Protein AF-S7RG23-F1 (afdb_monomer)

Nearest PDB structures (foldseek):
  8rdj-assembly1_F  TM=2.772E-01  e=6.974E+00  Sinapis alba
  8ras-assembly1_F  TM=2.717E-01  e=7.289E+00  Sinapis alba
  8r5o-assembly1_F  TM=2.624E-01  e=9.933E+00  Sinapis alba

Mean predicted aligned error: 8.62 Å

pLDDT: mean 88.24, std 16.44, range [33.5, 98.38]

Structure (mmCIF, N/CA/C/O backbone):
data_AF-S7RG23-F1
#
_entry.id   AF-S7RG23-F1
#
loop_
_atom_site.group_PDB
_atom_site.id
_atom_site.type_symbol
_atom_site.label_atom_id
_atom_site.label_alt_id
_atom_site.label_comp_id
_atom_site.label_asym_id
_atom_site.label_entity_id
_atom_site.label_seq_id
_atom_site.pdbx_PDB_ins_code
_atom_site.Cartn_x
_atom_site.Cartn_y
_atom_site.Cartn_z
_atom_site.occupancy
_atom_site.B_iso_or_equiv
_atom_site.auth_seq_id
_atom_site.auth_comp_id
_atom_site.auth_asym_id
_atom_site.auth_atom_id
_atom_site.pdbx_PDB_model_num
ATOM 1 N N . MET A 1 1 ? -29.593 -19.429 37.760 1.00 39.62 1 MET A N 1
ATOM 2 C CA . MET A 1 1 ? -28.561 -18.512 38.282 1.00 39.62 1 MET A CA 1
ATOM 3 C C . MET A 1 1 ? -27.213 -19.097 37.917 1.00 39.62 1 MET A C 1
ATOM 5 O O . MET A 1 1 ? -26.950 -20.225 38.308 1.00 39.62 1 MET A O 1
ATOM 9 N N . LEU A 1 2 ? -26.417 -18.396 37.113 1.00 39.25 2 LEU A N 1
ATOM 10 C CA . LEU A 1 2 ? -25.034 -18.783 36.835 1.00 39.25 2 LEU A CA 1
ATOM 11 C C . LEU A 1 2 ? -24.180 -18.264 37.998 1.00 39.25 2 LEU A C 1
ATOM 13 O O . LEU A 1 2 ? -24.091 -17.056 38.189 1.00 39.25 2 LEU A O 1
ATOM 17 N N . GLN A 1 3 ? -23.633 -19.165 38.814 1.00 50.56 3 GLN A N 1
ATOM 18 C CA . GLN A 1 3 ? -22.651 -18.824 39.845 1.00 50.56 3 GLN A CA 1
ATOM 19 C C . GLN A 1 3 ? -21.267 -19.217 39.341 1.00 50.56 3 GLN A C 1
ATOM 21 O O . GLN A 1 3 ? -21.028 -20.379 39.015 1.00 50.56 3 GLN A O 1
ATOM 26 N N . VAL A 1 4 ? -20.370 -18.237 39.268 1.00 53.50 4 VAL A N 1
ATOM 27 C CA . VAL A 1 4 ? -18.953 -18.463 38.973 1.00 53.50 4 VAL A CA 1
ATOM 28 C C . VAL A 1 4 ? -18.287 -18.989 40.256 1.00 53.50 4 VAL A C 1
ATOM 30 O O . VAL A 1 4 ? -18.512 -18.401 41.318 1.00 53.50 4 VAL A O 1
ATOM 33 N N . PRO A 1 5 ? -17.517 -20.093 40.215 1.00 55.50 5 PRO A N 1
ATOM 34 C CA . PRO A 1 5 ? -16.826 -20.613 41.392 1.00 55.50 5 PRO A CA 1
ATOM 35 C C . PRO A 1 5 ? -15.803 -19.597 41.913 1.00 55.50 5 PRO A C 1
ATOM 37 O O . PRO A 1 5 ? -14.966 -19.118 41.153 1.00 55.50 5 PRO A O 1
ATOM 40 N N . ILE A 1 6 ? -15.864 -19.284 43.208 1.00 62.31 6 ILE A N 1
ATOM 41 C CA . ILE A 1 6 ? -14.912 -18.391 43.879 1.00 62.31 6 ILE A CA 1
ATOM 42 C C . ILE A 1 6 ? -13.813 -19.274 44.496 1.00 62.31 6 ILE A C 1
ATOM 44 O O . ILE A 1 6 ? -14.146 -20.136 45.317 1.00 62.31 6 ILE A O 1
ATOM 48 N N . PRO A 1 7 ? -12.527 -19.108 44.134 1.00 54.12 7 PRO A N 1
ATOM 49 C CA . PRO A 1 7 ? -11.426 -19.737 44.858 1.00 54.12 7 PRO A CA 1
ATOM 50 C C . PRO A 1 7 ? -11.433 -19.215 46.300 1.00 54.12 7 PRO A C 1
ATOM 52 O O . PRO A 1 7 ? -11.549 -18.014 46.523 1.00 54.12 7 PRO A O 1
ATOM 55 N N . GLY A 1 8 ? -11.396 -20.119 47.277 1.00 54.06 8 GLY A N 1
ATOM 56 C CA . GLY A 1 8 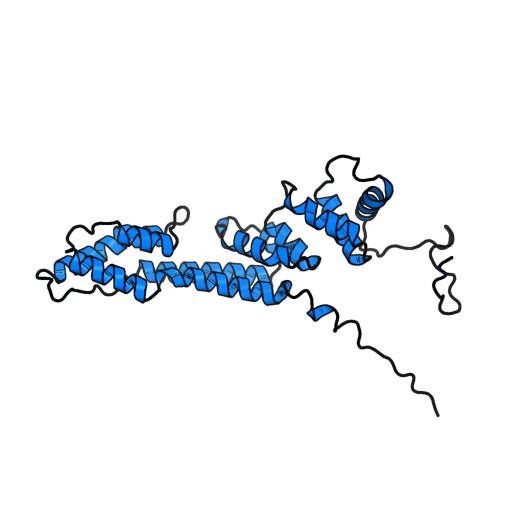? -11.722 -19.814 48.670 1.00 54.06 8 GLY A CA 1
ATOM 57 C C . GLY A 1 8 ? -10.977 -18.617 49.281 1.00 54.06 8 GLY A C 1
ATOM 58 O O . GLY A 1 8 ? -9.765 -18.513 49.143 1.00 54.06 8 GLY A O 1
ATOM 59 N N . SER A 1 9 ? -11.748 -17.826 50.042 1.00 55.00 9 SER A N 1
ATOM 60 C CA . SER A 1 9 ? -11.392 -16.782 51.027 1.00 55.00 9 SER A CA 1
ATOM 61 C C . SER A 1 9 ? -11.268 -15.311 50.606 1.00 55.00 9 SER A C 1
ATOM 63 O O . SER A 1 9 ? -11.173 -14.469 51.498 1.00 55.00 9 SER A O 1
ATOM 65 N N . THR A 1 10 ? -11.406 -14.946 49.332 1.00 62.16 10 THR A N 1
ATOM 66 C CA . THR A 1 10 ? -11.569 -13.536 48.925 1.00 62.16 10 THR A CA 1
ATOM 67 C C . THR A 1 10 ? -13.044 -13.193 48.715 1.00 62.16 10 THR A C 1
ATOM 69 O O . THR A 1 10 ? -13.776 -13.926 48.045 1.00 62.16 10 THR A O 1
ATOM 72 N N . GLU A 1 11 ? -13.512 -12.090 49.312 1.00 67.75 11 GLU A N 1
ATOM 73 C CA . GLU A 1 11 ? -14.813 -11.512 48.961 1.00 67.75 11 GLU A CA 1
ATOM 74 C C . GLU A 1 11 ? -14.864 -11.328 47.443 1.00 67.75 11 GLU A C 1
ATOM 76 O O . GLU A 1 11 ? -13.945 -10.778 46.838 1.00 67.75 11 GLU A O 1
ATOM 81 N N . ALA A 1 12 ? -15.899 -11.878 46.810 1.00 71.88 12 ALA A N 1
ATOM 82 C CA . ALA A 1 12 ? -16.016 -11.807 45.363 1.00 71.88 12 ALA A CA 1
ATOM 83 C C . ALA A 1 12 ? -16.249 -10.358 44.931 1.00 71.88 12 ALA A C 1
ATOM 85 O O . ALA A 1 12 ? -17.232 -9.741 45.340 1.00 71.88 12 ALA A O 1
ATOM 86 N N . GLU A 1 13 ? -15.347 -9.879 44.083 1.00 81.44 13 GLU A N 1
ATOM 87 C CA . GLU A 1 13 ? -15.388 -8.576 43.433 1.00 81.44 13 GLU A CA 1
ATOM 88 C C . GLU A 1 13 ? -16.732 -8.331 42.716 1.00 81.44 13 GLU A C 1
ATOM 90 O O . GLU A 1 13 ? -17.343 -9.253 42.165 1.00 81.44 13 GLU A O 1
ATOM 95 N N . GLY A 1 14 ? -17.200 -7.080 42.729 1.00 83.25 14 GLY A N 1
ATOM 96 C CA . GLY A 1 14 ? -18.399 -6.631 42.019 1.00 83.25 14 GLY A CA 1
ATOM 97 C C . GLY A 1 14 ? -19.726 -6.912 42.733 1.00 83.25 14 GLY A C 1
ATOM 98 O O . GLY A 1 14 ? -20.766 -6.951 42.074 1.00 83.25 14 GLY A O 1
ATOM 99 N N . LYS A 1 15 ? -19.719 -7.137 44.055 1.00 84.88 15 LYS A N 1
ATOM 100 C CA . LYS A 1 15 ? -20.932 -7.456 44.840 1.00 84.88 15 LYS A CA 1
ATOM 101 C C . LYS A 1 15 ? -21.531 -6.280 45.610 1.00 84.88 15 LYS A C 1
ATOM 103 O O . LYS A 1 15 ? -22.706 -6.351 45.973 1.00 84.88 15 LYS A O 1
ATOM 108 N N . SER A 1 16 ? -20.758 -5.231 45.870 1.00 86.25 16 SER A N 1
ATOM 109 C CA . SER A 1 16 ? -21.209 -4.005 46.537 1.00 86.25 16 SER A CA 1
ATOM 110 C C . SER A 1 16 ? -20.384 -2.802 46.080 1.00 86.25 16 SER A C 1
ATOM 112 O O . SER A 1 16 ? -19.337 -2.971 45.458 1.00 86.25 16 SER A O 1
ATOM 114 N N . ASP A 1 17 ? -20.821 -1.594 46.436 1.00 86.25 17 ASP A N 1
ATOM 115 C CA . ASP A 1 17 ? -20.054 -0.362 46.193 1.00 86.25 17 ASP A CA 1
ATOM 116 C C . ASP A 1 17 ? -18.734 -0.331 46.984 1.00 86.25 17 ASP A C 1
ATOM 118 O O . ASP A 1 17 ? -17.766 0.286 46.546 1.00 86.25 17 ASP A O 1
ATOM 122 N N . ASP A 1 18 ? -18.674 -1.042 48.116 1.00 90.25 18 ASP A N 1
ATOM 123 C CA . ASP A 1 18 ? -17.453 -1.219 48.914 1.00 90.25 18 ASP A CA 1
ATOM 124 C C . ASP A 1 18 ? -16.482 -2.239 48.285 1.00 90.25 18 ASP A C 1
ATOM 126 O O . ASP A 1 18 ? -15.297 -2.262 48.617 1.00 90.25 18 ASP A O 1
ATOM 130 N N . THR A 1 19 ? -16.976 -3.082 47.370 1.00 89.06 19 THR A N 1
ATOM 131 C CA . THR A 1 19 ? -16.205 -4.105 46.642 1.00 89.06 19 THR A CA 1
ATOM 132 C C . THR A 1 19 ? -16.496 -4.035 45.135 1.00 89.06 19 THR A C 1
ATOM 134 O O . THR A 1 19 ? -17.009 -4.999 44.554 1.00 89.06 19 THR A O 1
ATOM 137 N N . PRO A 1 20 ? -16.221 -2.893 44.473 1.00 89.50 20 PRO A N 1
ATOM 138 C CA . PRO A 1 20 ? -16.584 -2.698 43.076 1.00 89.50 20 PRO A CA 1
ATOM 139 C C . PRO A 1 20 ? -15.717 -3.561 42.157 1.00 89.50 20 PRO A C 1
ATOM 141 O O . PRO A 1 20 ? -14.630 -3.991 42.535 1.00 89.50 20 PRO A O 1
ATOM 144 N N . MET A 1 21 ? -16.181 -3.763 40.922 1.00 87.25 21 MET A N 1
ATOM 145 C CA . MET A 1 21 ? -15.341 -4.326 39.865 1.00 87.25 21 MET A CA 1
ATOM 146 C C . MET A 1 21 ? -14.416 -3.241 39.317 1.00 87.25 21 MET A C 1
ATOM 148 O O . MET A 1 21 ? -14.876 -2.296 38.672 1.00 87.25 21 MET A O 1
ATOM 152 N N . VAL A 1 22 ? -13.119 -3.356 39.592 1.00 89.81 22 VAL A N 1
ATOM 153 C CA . VAL A 1 22 ? -12.126 -2.356 39.198 1.00 89.81 22 VAL A CA 1
ATOM 154 C C . VAL A 1 22 ? -11.617 -2.689 37.799 1.00 89.81 22 VAL A C 1
ATOM 156 O O . VAL A 1 22 ? -10.950 -3.697 37.575 1.00 89.81 22 VAL A O 1
ATOM 159 N N . LEU A 1 23 ? -11.927 -1.825 36.830 1.00 90.19 23 LEU A N 1
ATOM 160 C CA . LEU A 1 23 ? -11.432 -1.985 35.464 1.00 90.19 23 LEU A CA 1
ATOM 161 C C . LEU A 1 23 ? -9.912 -1.786 35.401 1.00 90.19 23 LEU A C 1
ATOM 163 O O . LEU A 1 23 ? -9.330 -1.008 36.159 1.00 90.19 23 LEU A O 1
ATOM 167 N N . HIS A 1 24 ? -9.266 -2.478 34.460 1.00 91.44 24 HIS A N 1
ATOM 168 C CA . HIS A 1 24 ? -7.827 -2.354 34.250 1.00 91.44 24 HIS A CA 1
ATOM 169 C C . HIS A 1 24 ? -7.443 -0.889 33.940 1.00 91.44 24 HIS A C 1
ATOM 171 O O . HIS A 1 24 ? -8.131 -0.258 33.134 1.00 91.44 24 HIS A O 1
ATOM 177 N N . PRO A 1 25 ? -6.325 -0.350 34.475 1.00 92.12 25 PRO A N 1
ATOM 178 C CA . PRO A 1 25 ? -5.956 1.065 34.316 1.00 92.12 25 PRO A CA 1
ATOM 179 C C . PRO A 1 25 ? -5.783 1.557 32.871 1.00 92.12 25 PRO A C 1
ATOM 181 O O . PRO A 1 25 ? -5.730 2.757 32.629 1.00 92.12 25 PRO A O 1
ATOM 184 N N . SER A 1 26 ? -5.664 0.644 31.904 1.00 90.94 26 SER A N 1
ATOM 185 C CA . SER A 1 26 ? -5.568 0.963 30.473 1.00 90.94 26 SER A CA 1
ATOM 186 C C . SER A 1 26 ? -6.920 1.203 29.788 1.00 90.94 26 SER A C 1
ATOM 188 O O . SER A 1 26 ? -6.951 1.355 28.562 1.00 90.94 26 SER A O 1
ATOM 190 N N . ILE A 1 27 ? -8.025 1.092 30.526 1.00 94.69 27 ILE A N 1
ATOM 191 C CA . ILE A 1 27 ? -9.383 1.319 30.032 1.00 94.69 27 ILE A CA 1
ATOM 192 C C . ILE A 1 27 ? -9.826 2.682 30.537 1.00 94.69 27 ILE A C 1
ATOM 194 O O . ILE A 1 27 ? -9.959 2.899 31.741 1.00 94.69 27 ILE A O 1
ATOM 198 N N . GLU A 1 28 ? -10.053 3.606 29.613 1.00 95.38 28 GLU A N 1
ATOM 199 C CA . GLU A 1 28 ? -10.528 4.937 29.968 1.00 95.38 28 GLU A CA 1
ATOM 200 C C . GLU A 1 28 ? -12.047 4.933 30.173 1.00 95.38 28 GLU A C 1
ATOM 202 O O . GLU A 1 28 ? -12.779 4.208 29.496 1.00 95.38 28 GLU A O 1
ATOM 207 N N . ALA A 1 29 ? -12.542 5.799 31.065 1.00 94.88 29 ALA A N 1
ATOM 208 C CA . ALA A 1 29 ? -13.977 5.922 31.337 1.00 94.88 29 ALA A CA 1
ATOM 209 C C . ALA A 1 29 ? -14.789 6.163 30.053 1.00 94.88 29 ALA A C 1
ATOM 211 O O . ALA A 1 29 ? -15.803 5.512 29.829 1.00 94.88 29 ALA A O 1
ATOM 212 N N . ARG A 1 30 ? -14.279 7.013 29.151 1.00 95.38 30 ARG A N 1
ATOM 213 C CA . ARG A 1 30 ? -14.917 7.297 27.861 1.00 95.38 30 ARG A CA 1
ATOM 214 C C . ARG A 1 30 ? -15.013 6.067 26.953 1.00 95.38 30 ARG A C 1
ATOM 216 O O . ARG A 1 30 ? -16.004 5.912 26.246 1.00 95.38 30 ARG A O 1
ATOM 223 N N . GLU A 1 31 ? -13.992 5.209 26.941 1.00 96.00 31 GLU A N 1
ATOM 224 C CA . GLU A 1 31 ? -14.023 3.978 26.142 1.00 96.00 31 GLU A CA 1
ATOM 225 C C . GLU A 1 31 ? -15.096 3.023 26.668 1.00 96.00 31 GLU A C 1
ATOM 227 O O . GLU A 1 31 ? -15.839 2.422 25.889 1.00 96.00 31 GLU A O 1
ATOM 232 N N . PHE A 1 32 ? -15.188 2.913 27.996 1.00 95.75 32 PHE A N 1
ATOM 233 C CA . PHE A 1 32 ? -16.212 2.114 28.652 1.00 95.75 32 PHE A CA 1
ATOM 234 C C . PHE A 1 32 ? -17.614 2.654 28.370 1.00 95.75 32 PHE A C 1
ATOM 236 O O . PHE A 1 32 ? -18.486 1.883 27.970 1.00 95.75 32 PHE A O 1
ATOM 243 N N . ASP A 1 33 ? -17.812 3.969 28.490 1.00 94.75 33 ASP A N 1
ATOM 244 C CA . ASP A 1 33 ? -19.077 4.631 28.174 1.00 94.75 33 ASP A CA 1
ATOM 245 C C . ASP A 1 33 ? -19.503 4.339 26.730 1.00 94.75 33 ASP A C 1
ATOM 247 O O . ASP A 1 33 ? -20.631 3.904 26.513 1.00 94.75 33 ASP A O 1
ATOM 251 N N . ALA A 1 34 ? -18.600 4.461 25.749 1.00 94.75 34 ALA A N 1
ATOM 252 C CA . ALA A 1 34 ? -18.895 4.150 24.346 1.00 94.75 34 ALA A CA 1
ATOM 253 C C . ALA A 1 34 ? -19.389 2.703 24.147 1.00 94.75 34 ALA A C 1
ATOM 255 O O . ALA A 1 34 ? -20.345 2.458 23.404 1.00 94.75 34 ALA A O 1
ATOM 256 N N . LEU A 1 35 ? -18.779 1.736 24.840 1.00 95.38 35 LEU A N 1
ATOM 257 C CA . LEU A 1 35 ? -19.240 0.348 24.809 1.00 95.38 35 LEU A CA 1
ATOM 258 C C . LEU A 1 35 ? -20.594 0.173 25.518 1.00 95.38 35 LEU A C 1
ATOM 260 O O . LEU A 1 35 ? -21.453 -0.553 25.017 1.00 95.38 35 LEU A O 1
ATOM 264 N N . MET A 1 36 ? -20.817 0.825 26.662 1.00 94.69 36 MET A N 1
ATOM 265 C CA . MET A 1 36 ? -22.098 0.754 27.378 1.00 94.69 36 MET A CA 1
ATOM 266 C C . MET A 1 36 ? -23.234 1.371 26.561 1.00 94.69 36 MET A C 1
ATOM 268 O O . MET A 1 36 ? -24.332 0.816 26.503 1.00 94.69 36 MET A O 1
ATOM 272 N N . GLU A 1 37 ? -22.978 2.487 25.882 1.00 93.25 37 GLU A N 1
ATOM 273 C CA . GLU A 1 37 ? -23.940 3.092 24.968 1.00 93.25 37 GLU A CA 1
ATOM 274 C C . GLU A 1 37 ? -24.298 2.138 23.829 1.00 93.25 37 GLU A C 1
ATOM 276 O O . GLU A 1 37 ? -25.484 1.943 23.558 1.00 93.25 37 GLU A O 1
ATOM 281 N N . TYR A 1 38 ? -23.304 1.473 23.235 1.00 93.00 38 TYR A N 1
ATOM 282 C CA . TYR A 1 38 ? -23.538 0.442 22.226 1.00 93.00 38 TYR A CA 1
ATOM 283 C C . TYR A 1 38 ? -24.428 -0.702 22.746 1.00 93.00 38 TYR A C 1
ATOM 285 O O . TYR A 1 38 ? -25.408 -1.065 22.093 1.00 93.00 38 TYR A O 1
ATOM 293 N N . LEU A 1 39 ? -24.116 -1.248 23.927 1.00 92.94 39 LEU A N 1
ATOM 294 C CA . LEU A 1 39 ? -24.817 -2.408 24.487 1.00 92.94 39 LEU A CA 1
ATOM 295 C C . LEU A 1 39 ? -26.253 -2.094 24.926 1.00 92.94 39 LEU A C 1
ATOM 297 O O . LEU A 1 39 ? -27.144 -2.923 24.739 1.00 92.94 39 LEU A O 1
ATOM 301 N N . PHE A 1 40 ? -26.488 -0.922 25.522 1.00 90.81 40 PHE A N 1
ATOM 302 C CA . PHE A 1 40 ? -27.746 -0.636 26.219 1.00 90.81 40 PHE A CA 1
ATOM 303 C C . PHE A 1 40 ? -28.655 0.372 25.520 1.00 90.81 40 PHE A C 1
ATOM 305 O O . PHE A 1 40 ? -29.868 0.320 25.721 1.00 90.81 40 PHE A O 1
ATOM 312 N N . LYS A 1 41 ? -28.123 1.288 24.701 1.00 81.81 41 LYS A N 1
ATOM 313 C CA . LYS A 1 41 ? -28.940 2.351 24.085 1.00 81.81 41 LYS A CA 1
ATOM 314 C C . LYS A 1 41 ? -29.464 2.003 22.691 1.00 81.81 41 LYS A C 1
ATOM 316 O O . LYS A 1 41 ? -30.108 2.853 22.080 1.00 81.81 41 LYS A O 1
ATOM 321 N N . ALA A 1 42 ? -29.249 0.766 22.226 1.00 63.22 42 ALA A N 1
ATOM 322 C CA . ALA A 1 42 ? -29.509 0.311 20.857 1.00 63.22 42 ALA A CA 1
ATOM 323 C C . ALA A 1 42 ? -28.813 1.200 19.797 1.00 63.22 42 ALA A C 1
ATOM 325 O O . ALA A 1 42 ? -28.327 2.292 20.077 1.00 63.22 42 ALA A O 1
ATOM 326 N N . ARG A 1 43 ? -28.752 0.758 18.533 1.00 67.50 43 ARG A N 1
ATOM 327 C CA . ARG A 1 43 ? -28.074 1.479 17.424 1.00 67.50 43 ARG A CA 1
ATOM 328 C C . ARG A 1 43 ? -28.781 2.788 16.998 1.00 67.50 43 ARG A C 1
ATOM 330 O O . ARG A 1 43 ? -28.721 3.181 15.839 1.00 67.50 43 ARG A O 1
ATOM 337 N N . THR A 1 44 ? -29.525 3.424 17.900 1.00 58.44 44 THR A N 1
ATOM 338 C CA . THR A 1 44 ? -30.490 4.496 17.621 1.00 58.44 44 THR A CA 1
ATOM 339 C C . THR A 1 44 ? -29.953 5.912 17.841 1.00 58.44 44 THR A C 1
ATOM 341 O O . THR A 1 44 ? -30.656 6.866 17.517 1.00 58.44 44 THR A O 1
ATOM 344 N N . MET A 1 45 ? -28.728 6.085 18.351 1.00 64.00 45 MET A N 1
ATOM 345 C CA . MET A 1 45 ? -28.126 7.408 18.567 1.00 64.00 45 MET A CA 1
ATOM 346 C C . MET A 1 45 ? -26.996 7.692 17.576 1.00 64.00 45 MET A C 1
ATOM 348 O O . MET A 1 45 ? -25.857 7.315 17.815 1.00 64.00 45 MET A O 1
ATOM 352 N N . GLY A 1 46 ? -27.317 8.405 16.492 1.00 76.00 46 GLY A N 1
ATOM 353 C CA . GLY A 1 46 ? -26.328 9.009 15.590 1.00 76.00 46 GLY A CA 1
ATOM 354 C C . GLY A 1 46 ? -25.318 8.039 14.961 1.00 76.00 46 GLY A C 1
ATOM 355 O O . GLY A 1 46 ? -25.402 6.822 15.099 1.00 76.00 46 GLY A O 1
ATOM 356 N N . MET A 1 47 ? -24.364 8.591 14.212 1.00 82.00 47 MET A N 1
ATOM 357 C CA . MET A 1 47 ? -23.188 7.840 13.771 1.00 82.00 47 MET A CA 1
ATOM 358 C C . MET A 1 47 ? -22.130 7.945 14.879 1.00 82.00 47 MET A C 1
ATOM 360 O O . MET A 1 47 ? -21.778 9.075 15.227 1.00 82.00 47 MET A O 1
ATOM 364 N N . PRO A 1 48 ? -21.633 6.826 15.439 1.00 90.50 48 PRO A N 1
ATOM 365 C CA . PRO A 1 48 ? -20.576 6.876 16.443 1.00 90.50 48 PRO A CA 1
ATOM 366 C C . PRO A 1 48 ? -19.310 7.512 15.874 1.00 90.50 48 PRO A C 1
ATOM 368 O O . PRO A 1 48 ? -19.022 7.380 14.680 1.00 90.50 48 PRO A O 1
ATOM 371 N N . THR A 1 49 ? -18.537 8.182 16.726 1.00 94.56 49 THR A N 1
ATOM 372 C CA . THR A 1 49 ? -17.267 8.764 16.290 1.00 94.56 49 THR A CA 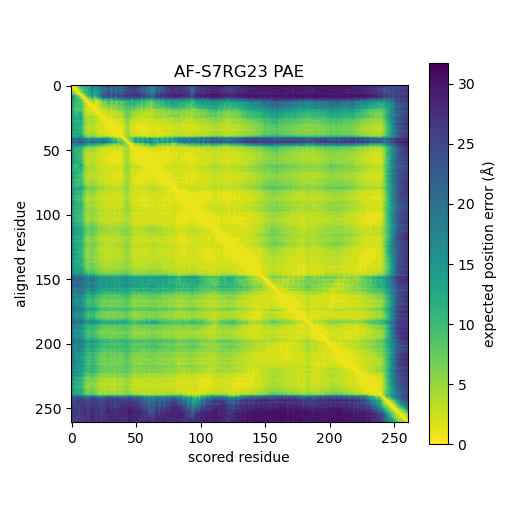1
ATOM 373 C C . THR A 1 49 ? -16.229 7.670 16.031 1.00 94.56 49 THR A C 1
ATOM 375 O O . THR A 1 49 ? -16.337 6.545 16.523 1.00 94.56 49 THR A O 1
ATOM 378 N N . MET A 1 50 ? -15.163 8.010 15.303 1.00 95.38 50 MET A N 1
ATOM 379 C CA . MET A 1 50 ? -14.017 7.116 15.097 1.00 95.38 50 MET A CA 1
ATOM 380 C C . MET A 1 50 ? -13.433 6.584 16.421 1.00 95.38 50 MET A C 1
ATOM 382 O O . MET A 1 50 ? -13.028 5.423 16.508 1.00 95.38 50 MET A O 1
ATOM 386 N N . GLN A 1 51 ? -13.405 7.425 17.459 1.00 95.88 51 GLN A N 1
ATOM 387 C CA . GLN A 1 51 ? -12.909 7.068 18.790 1.00 95.88 51 GLN A CA 1
ATOM 388 C C . GLN A 1 51 ? -13.840 6.064 19.475 1.00 95.88 51 GLN A C 1
ATOM 390 O O . GLN A 1 51 ? -13.359 5.071 20.014 1.00 95.88 51 GLN A O 1
ATOM 395 N N . ASP A 1 52 ? -15.156 6.260 19.369 1.00 95.44 52 ASP A N 1
ATOM 396 C CA . ASP A 1 52 ? -16.143 5.349 19.957 1.00 95.44 52 ASP A CA 1
ATOM 397 C C . ASP A 1 52 ? -16.093 3.979 19.270 1.00 95.44 52 ASP A C 1
ATOM 399 O O . ASP A 1 52 ? -16.048 2.950 19.935 1.00 95.44 52 ASP A O 1
ATOM 403 N N . LEU A 1 53 ? -16.006 3.943 17.935 1.00 96.75 53 LEU A N 1
ATOM 404 C CA . LEU A 1 53 ? -15.861 2.690 17.186 1.00 96.75 53 LEU A CA 1
ATOM 405 C C . LEU A 1 53 ? -14.556 1.957 17.523 1.00 96.75 53 LEU A C 1
ATOM 407 O O . LEU A 1 53 ? -14.545 0.730 17.624 1.00 96.75 53 LEU A O 1
ATOM 411 N N . THR A 1 54 ? -13.463 2.698 17.724 1.00 97.50 54 THR A N 1
ATOM 412 C CA . THR A 1 54 ? -12.175 2.125 18.144 1.00 97.50 54 THR A CA 1
ATOM 413 C C . THR A 1 54 ? -12.260 1.553 19.557 1.00 97.50 54 THR A C 1
ATOM 415 O O . THR A 1 54 ? -11.776 0.446 19.791 1.00 97.50 54 THR A O 1
ATOM 418 N N . ALA A 1 55 ? -12.916 2.259 20.482 1.00 97.38 55 ALA A N 1
ATOM 419 C CA . ALA A 1 55 ? -13.163 1.789 21.841 1.00 97.38 55 ALA A CA 1
ATOM 420 C C . ALA A 1 55 ? -14.036 0.525 21.857 1.00 97.38 55 ALA A C 1
ATOM 422 O O . ALA A 1 55 ? -13.696 -0.453 22.525 1.00 97.38 55 ALA A O 1
ATOM 423 N N . ILE A 1 56 ? -15.110 0.505 21.059 1.00 97.19 56 ILE A N 1
ATOM 424 C CA . ILE A 1 56 ?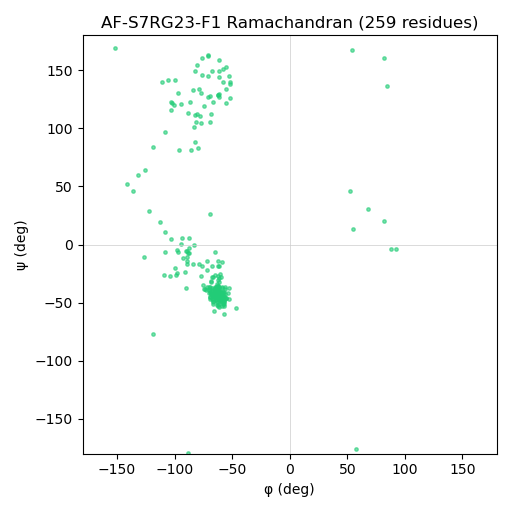 -15.973 -0.668 20.899 1.00 97.19 56 ILE A CA 1
ATOM 425 C C . ILE A 1 56 ? -15.158 -1.844 20.358 1.00 97.19 56 ILE A C 1
ATOM 427 O O . ILE A 1 56 ? -15.232 -2.925 20.936 1.00 97.19 56 ILE A O 1
ATOM 431 N N . LEU A 1 57 ? -14.336 -1.654 19.317 1.00 98.19 57 LEU A N 1
ATOM 432 C CA . LEU A 1 57 ? -13.466 -2.713 18.795 1.00 98.19 57 LEU A CA 1
ATOM 433 C C . LEU A 1 57 ? -12.492 -3.221 19.868 1.00 98.19 57 LEU A C 1
ATOM 435 O O . LEU A 1 57 ? -12.394 -4.432 20.073 1.00 98.19 57 LEU A O 1
ATOM 439 N N . LYS A 1 58 ? -11.810 -2.313 20.577 1.00 97.69 58 LYS A N 1
ATOM 440 C CA . LYS A 1 58 ? -10.839 -2.623 21.637 1.00 97.69 58 LYS A CA 1
ATOM 441 C C . LYS A 1 58 ? -11.459 -3.468 22.743 1.00 97.69 58 LYS A C 1
ATOM 443 O O . LYS A 1 58 ? -11.003 -4.582 22.999 1.00 97.69 58 LYS A O 1
ATOM 448 N N . LEU A 1 59 ? -12.503 -2.948 23.385 1.00 97.81 59 LEU A N 1
ATOM 449 C CA . LEU A 1 59 ? -13.112 -3.579 24.553 1.00 97.81 59 LEU A CA 1
ATOM 450 C C . LEU A 1 59 ? -13.897 -4.836 24.174 1.00 97.81 59 LEU A C 1
ATOM 452 O O . LEU A 1 59 ? -13.819 -5.834 24.884 1.00 97.81 59 LEU A O 1
ATOM 456 N N . SER A 1 60 ? -14.569 -4.848 23.019 1.00 97.62 60 SER A N 1
ATOM 457 C CA . SER A 1 60 ? -15.265 -6.050 22.545 1.00 97.62 60 SER A CA 1
ATOM 458 C C . SER A 1 60 ? -14.298 -7.191 22.242 1.00 97.62 60 SER A C 1
ATOM 460 O O . SER A 1 60 ? -14.591 -8.342 22.550 1.00 97.62 60 SER A O 1
ATOM 462 N N . THR A 1 61 ? -13.121 -6.880 21.690 1.00 96.62 61 THR A N 1
ATOM 463 C CA . THR A 1 61 ? -12.058 -7.874 21.473 1.00 96.62 61 THR A CA 1
ATOM 464 C C . THR A 1 61 ? -11.492 -8.373 22.800 1.00 96.62 61 THR A C 1
ATOM 466 O O . THR A 1 61 ? -11.323 -9.575 22.975 1.00 96.62 61 THR A O 1
ATOM 469 N N . MET A 1 62 ? -11.242 -7.462 23.745 1.00 95.75 62 MET A N 1
ATOM 470 C CA . MET A 1 62 ? -10.703 -7.788 25.067 1.00 95.75 62 MET A CA 1
ATOM 471 C C . MET A 1 62 ? -11.648 -8.672 25.892 1.00 95.75 62 MET A C 1
ATOM 473 O O . MET A 1 62 ? -11.189 -9.580 26.580 1.00 95.75 62 MET A O 1
ATOM 477 N N . TRP A 1 63 ? -12.957 -8.421 25.830 1.00 95.62 63 TRP A N 1
ATOM 478 C CA . TRP A 1 63 ? -13.964 -9.097 26.659 1.00 95.62 63 TRP A CA 1
ATOM 479 C C . TRP A 1 63 ? -14.769 -10.175 25.926 1.00 95.62 63 TRP A C 1
ATOM 481 O O . TRP A 1 63 ? -15.693 -10.744 26.501 1.00 95.62 63 TRP A O 1
ATOM 491 N N . GLY A 1 64 ? -14.436 -10.477 24.668 1.00 95.69 64 GLY A N 1
ATOM 492 C CA . GLY A 1 64 ? -15.114 -11.519 23.889 1.00 95.69 64 GLY A CA 1
ATOM 493 C C . GLY A 1 64 ? -16.564 -11.182 23.521 1.00 95.69 64 GLY A C 1
ATOM 494 O O . GLY A 1 64 ? -17.399 -12.079 23.406 1.00 95.69 64 GLY A O 1
ATOM 495 N N . ILE A 1 65 ? -16.881 -9.898 23.342 1.00 96.56 65 ILE A N 1
ATOM 496 C CA . ILE A 1 65 ? -18.210 -9.426 22.933 1.00 96.56 65 ILE A CA 1
ATOM 497 C C . ILE A 1 65 ? -18.284 -9.464 21.403 1.00 96.56 65 ILE A C 1
ATOM 499 O O . ILE A 1 65 ? -18.082 -8.458 20.725 1.00 96.56 65 ILE A O 1
ATOM 503 N N . GLU A 1 66 ? -18.553 -10.645 20.850 1.00 96.31 66 GLU A N 1
ATOM 504 C CA . GLU A 1 66 ? -18.454 -10.884 19.402 1.00 96.31 66 GLU A CA 1
ATOM 505 C C . GLU A 1 66 ? -19.323 -9.926 18.573 1.00 96.31 66 GLU A C 1
ATOM 507 O O . GLU A 1 66 ? -18.864 -9.368 17.581 1.00 96.31 66 GLU A O 1
ATOM 512 N N . ASP A 1 67 ? -20.556 -9.664 19.013 1.00 96.38 67 ASP A N 1
ATOM 513 C CA . ASP A 1 67 ? -21.470 -8.750 18.318 1.00 96.38 67 ASP A CA 1
ATOM 514 C C . ASP A 1 67 ? -20.903 -7.321 18.217 1.00 96.38 67 ASP A C 1
ATOM 516 O O . ASP A 1 67 ? -20.924 -6.721 17.142 1.00 96.38 67 ASP A O 1
ATOM 520 N N . GLY A 1 68 ? -20.312 -6.801 19.300 1.00 96.00 68 GLY A N 1
ATOM 521 C CA . GLY A 1 68 ? -19.678 -5.479 19.311 1.00 96.00 68 GLY A CA 1
ATOM 522 C C . GLY A 1 68 ? -18.429 -5.418 18.436 1.00 96.00 68 GLY A C 1
ATOM 523 O O . GLY A 1 68 ? -18.209 -4.439 17.719 1.00 96.00 68 GLY A O 1
ATOM 524 N N . ARG A 1 69 ? -17.643 -6.500 18.421 1.00 97.62 69 ARG A N 1
ATOM 525 C CA . ARG A 1 69 ? -16.475 -6.630 17.545 1.00 97.62 69 ARG A CA 1
ATOM 526 C C . ARG A 1 69 ? -16.886 -6.605 16.071 1.00 97.62 69 ARG A C 1
ATOM 528 O O . ARG A 1 69 ? -16.352 -5.798 15.312 1.00 97.62 69 ARG A O 1
ATOM 535 N N . LEU A 1 70 ? -17.842 -7.445 15.674 1.00 96.94 70 LEU A N 1
ATOM 536 C CA . LEU A 1 70 ? -18.339 -7.511 14.296 1.00 96.94 70 LEU A CA 1
ATOM 537 C C . LEU A 1 70 ? -18.985 -6.195 13.861 1.00 96.94 70 LEU A C 1
ATOM 539 O O . LEU A 1 70 ? -18.769 -5.745 12.736 1.00 96.94 70 LEU A O 1
ATOM 543 N N . TYR A 1 71 ? -19.726 -5.545 14.760 1.00 95.81 71 TYR A N 1
ATOM 544 C CA . TYR A 1 71 ? -20.282 -4.220 14.517 1.00 95.81 71 TYR A CA 1
ATOM 545 C C . TYR A 1 71 ? -19.192 -3.194 14.192 1.00 95.81 71 TYR A C 1
ATOM 547 O O . TYR A 1 71 ? -19.274 -2.516 13.168 1.00 95.81 71 TYR A O 1
ATOM 555 N N . ALA A 1 72 ? -18.147 -3.097 15.018 1.00 96.62 72 ALA A N 1
ATOM 556 C CA . ALA A 1 72 ? -17.063 -2.157 14.761 1.00 96.62 72 ALA A CA 1
ATOM 557 C C . ALA A 1 72 ? -16.333 -2.475 13.444 1.00 96.62 72 ALA A C 1
ATOM 559 O O . ALA A 1 72 ? -16.033 -1.554 12.686 1.00 96.62 72 ALA A O 1
ATOM 560 N N . ILE A 1 73 ? -16.112 -3.759 13.132 1.00 97.62 73 ILE A N 1
ATOM 561 C CA . ILE A 1 73 ? -15.486 -4.193 11.871 1.00 97.62 73 ILE A CA 1
ATOM 562 C C . ILE A 1 73 ? -16.329 -3.799 10.645 1.00 97.62 73 ILE A C 1
ATOM 564 O O . ILE A 1 73 ? -15.780 -3.398 9.621 1.00 97.62 73 ILE A O 1
ATOM 568 N N . ASP A 1 74 ? -17.658 -3.858 10.730 1.00 96.38 74 ASP A N 1
ATOM 569 C CA . ASP A 1 74 ? -18.536 -3.452 9.626 1.00 96.38 74 ASP A CA 1
ATOM 570 C C . ASP A 1 74 ? -18.633 -1.922 9.468 1.00 96.38 74 ASP A C 1
ATOM 572 O O . ASP A 1 74 ? -18.756 -1.411 8.350 1.00 96.38 74 ASP A O 1
ATOM 576 N N . VAL A 1 75 ? -18.590 -1.169 10.571 1.00 95.38 75 VAL A N 1
ATOM 577 C CA . VAL A 1 75 ? -18.847 0.281 10.550 1.00 95.38 75 VAL A CA 1
ATOM 578 C C . VAL A 1 75 ? -17.579 1.107 10.333 1.00 95.38 75 VAL A C 1
ATOM 580 O O . VAL A 1 75 ? -17.630 2.096 9.601 1.00 95.38 75 VAL A O 1
ATOM 583 N N . LEU A 1 76 ? -16.436 0.705 10.897 1.00 96.81 76 LEU A N 1
ATOM 584 C CA . LEU A 1 76 ? -15.172 1.447 10.789 1.00 96.81 76 LEU A CA 1
ATOM 585 C C . LEU A 1 76 ? -14.770 1.771 9.338 1.00 96.81 76 LEU A C 1
ATOM 587 O O . LEU A 1 76 ? -14.511 2.943 9.063 1.00 96.81 76 LEU A O 1
ATOM 591 N N . PRO A 1 77 ? -14.811 0.826 8.375 1.00 96.62 77 PRO A N 1
ATOM 592 C CA . PRO A 1 77 ? -14.459 1.102 6.980 1.00 96.62 77 PRO A CA 1
ATOM 593 C C . PRO A 1 77 ? -15.328 2.148 6.277 1.00 96.62 77 PRO A C 1
ATOM 595 O O . PRO A 1 77 ? -14.934 2.671 5.237 1.00 96.62 77 PRO A O 1
ATOM 598 N N . LYS A 1 78 ? -16.516 2.440 6.818 1.00 95.19 78 LYS A N 1
ATOM 599 C CA . LYS A 1 78 ? -17.465 3.420 6.272 1.00 95.19 78 LYS A CA 1
ATOM 600 C C . LYS A 1 78 ? -17.217 4.824 6.833 1.00 95.19 78 LYS A C 1
ATOM 602 O O . LYS A 1 78 ? -17.809 5.785 6.345 1.00 95.19 78 LYS A O 1
ATOM 607 N N . HIS A 1 79 ? -16.373 4.953 7.857 1.00 95.38 79 HIS A N 1
ATOM 608 C CA . HIS A 1 79 ? -16.114 6.222 8.518 1.00 95.38 79 HIS A CA 1
ATOM 609 C C . HIS A 1 79 ? -15.139 7.089 7.689 1.00 95.38 79 HIS A C 1
ATOM 611 O O . HIS A 1 79 ? -14.089 6.594 7.279 1.00 95.38 79 HIS A O 1
ATOM 617 N N . PRO A 1 80 ? -15.405 8.395 7.476 1.00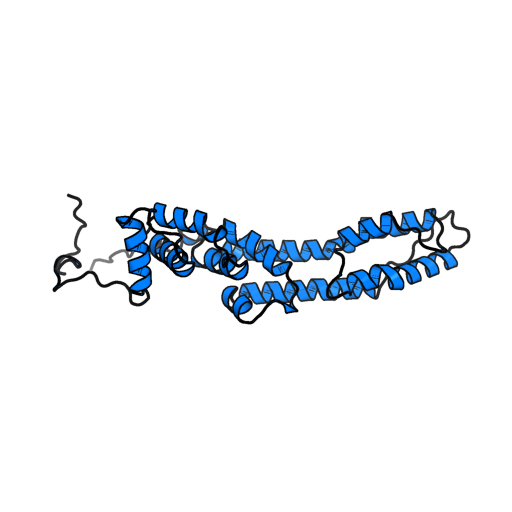 93.19 80 PRO A N 1
ATOM 618 C CA . PRO A 1 80 ? -14.563 9.257 6.632 1.00 93.19 80 PRO A CA 1
ATOM 619 C C . PRO A 1 80 ? -13.102 9.383 7.083 1.00 93.19 80 PRO A C 1
ATOM 621 O O . PRO A 1 80 ? -12.218 9.624 6.270 1.00 93.19 80 PRO A O 1
ATOM 624 N N . GLN A 1 81 ? -12.847 9.230 8.384 1.00 94.19 81 GLN A N 1
ATOM 625 C CA . GLN A 1 81 ? -11.503 9.306 8.974 1.00 94.19 81 GLN A CA 1
ATOM 626 C C . GLN A 1 81 ? -10.758 7.959 8.973 1.00 94.19 81 GLN A C 1
ATOM 628 O O . GLN A 1 81 ? -9.678 7.855 9.551 1.00 94.19 81 GLN A O 1
ATOM 633 N N . PHE A 1 82 ? -11.321 6.910 8.366 1.00 96.38 82 PHE A N 1
ATOM 634 C CA . PHE A 1 82 ? -10.701 5.588 8.329 1.00 96.38 82 PHE A CA 1
ATOM 635 C C . PHE A 1 82 ? -9.615 5.516 7.248 1.00 96.38 82 PHE A C 1
ATOM 637 O O . PHE A 1 82 ? -9.844 5.090 6.115 1.00 96.38 82 PHE A O 1
ATOM 644 N N . THR A 1 83 ? -8.418 5.987 7.598 1.00 97.19 83 THR A N 1
ATOM 645 C CA . THR A 1 83 ? -7.257 6.009 6.698 1.00 97.19 83 THR A CA 1
ATOM 646 C C . THR A 1 83 ? -6.633 4.616 6.537 1.00 97.19 83 THR A C 1
ATOM 648 O O . THR A 1 83 ? -6.810 3.756 7.404 1.00 97.19 83 THR A O 1
ATOM 651 N N . PRO A 1 84 ? -5.842 4.366 5.473 1.00 98.19 84 PRO A N 1
ATOM 652 C CA . PRO A 1 84 ? -5.088 3.119 5.335 1.00 98.19 84 PRO A CA 1
ATOM 653 C C . PRO A 1 84 ? -4.155 2.838 6.521 1.00 98.19 84 PRO A C 1
ATOM 655 O O . PRO A 1 84 ? -4.068 1.702 6.974 1.00 98.19 84 PRO A O 1
ATOM 658 N N . ALA A 1 85 ? -3.504 3.866 7.074 1.00 98.00 85 ALA A N 1
ATOM 659 C CA . ALA A 1 85 ? -2.646 3.723 8.250 1.00 98.00 85 ALA A CA 1
ATOM 660 C C . ALA A 1 85 ? -3.440 3.259 9.481 1.00 98.00 85 ALA A C 1
ATOM 662 O O . ALA A 1 85 ? -3.021 2.337 10.180 1.00 98.00 85 ALA A O 1
ATOM 663 N N . MET A 1 86 ? -4.626 3.838 9.696 1.00 97.62 86 MET A N 1
ATOM 664 C CA . MET A 1 86 ? -5.526 3.441 10.779 1.00 97.62 86 MET A CA 1
ATOM 665 C C . MET A 1 86 ? -6.067 2.023 10.569 1.00 97.62 86 MET A C 1
ATOM 667 O O . MET A 1 86 ? -6.062 1.216 11.494 1.00 97.62 86 MET A O 1
ATOM 671 N N . GLN A 1 87 ? -6.478 1.688 9.343 1.00 98.12 87 GLN A N 1
ATOM 672 C CA . GLN A 1 87 ? -6.924 0.344 8.977 1.00 98.12 87 GLN A CA 1
ATOM 673 C C . GLN A 1 87 ? -5.837 -0.698 9.278 1.00 98.12 87 GLN A C 1
ATOM 675 O O . GLN A 1 87 ? -6.123 -1.734 9.880 1.00 98.12 87 GLN A O 1
ATOM 680 N N . PHE A 1 88 ? -4.587 -0.405 8.911 1.00 98.19 88 PHE A N 1
ATOM 681 C CA . PHE A 1 88 ? -3.442 -1.263 9.199 1.00 98.19 88 PHE A CA 1
ATOM 682 C C . PHE A 1 88 ? -3.196 -1.398 10.708 1.00 98.19 88 PHE A C 1
ATOM 684 O O . PHE A 1 88 ? -3.084 -2.514 11.219 1.00 98.19 88 PHE A O 1
ATOM 691 N N . TYR A 1 89 ? -3.161 -0.272 11.429 1.00 97.88 89 TYR A N 1
ATOM 692 C CA . TYR A 1 89 ? -2.963 -0.226 12.877 1.00 97.88 89 TYR A CA 1
ATOM 693 C C . TYR A 1 89 ? -4.022 -1.030 13.639 1.00 97.88 89 TYR A C 1
ATOM 695 O O . TYR A 1 89 ? -3.681 -1.873 14.470 1.00 97.88 89 TYR A O 1
ATOM 703 N N . LEU A 1 90 ? -5.304 -0.817 13.347 1.00 97.75 90 LEU A N 1
ATOM 704 C CA . LEU A 1 90 ? -6.391 -1.532 14.013 1.00 97.75 90 LEU A CA 1
ATOM 705 C C . LEU A 1 90 ? -6.416 -3.010 13.606 1.00 97.75 90 LEU A C 1
ATOM 707 O O . LEU A 1 90 ? -6.644 -3.869 14.456 1.00 97.75 90 LEU A O 1
ATOM 711 N N . GLY A 1 91 ? -6.105 -3.310 12.340 1.00 97.19 91 GLY A N 1
ATOM 712 C CA . GLY A 1 91 ? -5.981 -4.674 11.828 1.00 97.19 91 GLY A CA 1
ATOM 713 C C . GLY A 1 91 ? -4.937 -5.491 12.586 1.00 97.19 91 GLY A C 1
ATOM 714 O O . GLY A 1 91 ? -5.247 -6.583 13.062 1.00 97.19 91 GLY A O 1
ATOM 715 N N . ARG A 1 92 ? -3.729 -4.938 12.779 1.00 96.00 92 ARG A N 1
ATOM 716 C CA . ARG A 1 92 ? -2.666 -5.602 13.554 1.00 96.00 92 ARG A CA 1
ATOM 717 C C . ARG A 1 92 ? -2.975 -5.667 15.051 1.00 96.00 92 ARG A C 1
ATOM 719 O O . ARG A 1 92 ? -2.733 -6.696 15.668 1.00 96.00 92 ARG A O 1
ATOM 726 N N . THR A 1 93 ? -3.513 -4.588 15.625 1.00 95.88 93 THR A N 1
ATOM 727 C CA . THR A 1 93 ? -3.700 -4.453 17.081 1.00 95.88 93 THR A CA 1
ATOM 728 C C . THR A 1 93 ? -4.838 -5.327 17.591 1.00 95.88 93 THR A C 1
ATOM 730 O O . THR A 1 93 ? -4.735 -5.917 18.660 1.00 95.88 93 THR A O 1
ATOM 733 N N . TYR A 1 94 ? -5.917 -5.436 16.816 1.00 96.31 94 TYR A N 1
ATOM 734 C CA . TYR A 1 94 ? -7.115 -6.180 17.198 1.00 96.31 94 TYR A CA 1
ATOM 735 C C . TYR A 1 94 ? -7.333 -7.425 16.336 1.00 96.31 94 TYR A C 1
ATOM 737 O O . TYR A 1 94 ? -8.446 -7.944 16.292 1.00 96.31 94 TYR A O 1
ATOM 745 N N . HIS A 1 95 ? -6.295 -7.914 15.652 1.00 94.88 95 HIS A N 1
ATOM 746 C CA . HIS A 1 95 ? -6.315 -9.152 14.865 1.00 94.88 95 HIS A CA 1
ATOM 747 C C . HIS A 1 95 ? -7.468 -9.232 13.849 1.00 94.88 95 HIS A C 1
ATOM 749 O O . HIS A 1 95 ? -8.177 -10.236 13.768 1.00 94.88 95 HIS A O 1
ATOM 755 N N . VAL A 1 96 ? -7.685 -8.156 13.093 1.00 96.50 96 VAL A N 1
ATOM 756 C CA . VAL A 1 96 ? -8.623 -8.122 11.959 1.00 96.50 96 VAL A CA 1
ATOM 757 C C . VAL A 1 96 ? -7.809 -8.364 10.689 1.00 96.50 96 VAL A C 1
ATOM 759 O O . VAL A 1 96 ? -7.362 -7.430 10.022 1.00 96.50 96 VAL A O 1
ATOM 762 N N . ALA A 1 97 ? -7.514 -9.637 10.415 1.00 94.62 97 ALA A N 1
ATOM 763 C CA . ALA A 1 97 ? -6.558 -10.047 9.384 1.00 94.62 97 ALA A CA 1
ATOM 764 C C . ALA A 1 97 ? -6.937 -9.537 7.983 1.00 94.62 97 ALA A C 1
ATOM 766 O O . ALA A 1 97 ? -6.066 -9.120 7.219 1.00 94.62 97 ALA A O 1
ATOM 767 N N . GLU A 1 98 ? -8.234 -9.491 7.670 1.00 96.00 98 GLU A N 1
ATOM 768 C CA . GLU A 1 98 ? -8.763 -8.998 6.396 1.00 96.00 98 GLU A CA 1
ATOM 769 C C . GLU A 1 98 ? -8.462 -7.513 6.128 1.00 96.00 98 GLU A C 1
ATOM 771 O O . GLU A 1 98 ? -8.603 -7.046 4.998 1.00 96.00 98 GLU A O 1
ATOM 776 N N . TRP A 1 99 ? -8.037 -6.753 7.142 1.00 97.56 99 TRP A N 1
ATOM 777 C CA . TRP A 1 99 ? -7.667 -5.344 6.996 1.00 97.56 99 TRP A CA 1
ATOM 778 C C . TRP A 1 99 ? -6.194 -5.126 6.681 1.00 97.56 99 TRP A C 1
ATOM 780 O O . TRP A 1 99 ? -5.852 -4.099 6.096 1.00 97.56 99 TRP A O 1
ATOM 790 N N . VAL A 1 100 ? -5.330 -6.074 7.039 1.00 97.06 100 VAL A N 1
ATOM 791 C CA . VAL A 1 100 ? -3.876 -5.897 6.993 1.00 97.06 100 VAL A CA 1
ATOM 792 C C . VAL A 1 100 ? -3.386 -5.734 5.553 1.00 97.06 100 VAL A C 1
ATOM 794 O O . VAL A 1 100 ? -2.765 -4.723 5.225 1.00 97.06 100 VAL A O 1
ATOM 797 N N . GLU A 1 101 ? -3.674 -6.704 4.680 1.00 97.31 101 GLU A N 1
ATOM 798 C CA . GLU A 1 101 ? -3.198 -6.675 3.290 1.00 97.31 101 GLU A CA 1
ATOM 799 C C . GLU A 1 101 ? -3.739 -5.470 2.503 1.00 97.31 101 GLU A C 1
ATOM 801 O O . GLU A 1 101 ? -2.928 -4.731 1.933 1.00 97.31 101 GLU A O 1
ATOM 806 N N . PRO A 1 102 ? -5.064 -5.214 2.461 1.00 97.88 102 PRO A N 1
ATOM 807 C CA . PRO A 1 102 ? -5.593 -4.104 1.676 1.00 97.88 102 PRO A CA 1
ATOM 808 C C . PRO A 1 102 ? -5.060 -2.749 2.144 1.00 97.88 102 PRO A C 1
ATOM 810 O O . PRO A 1 102 ? -4.803 -1.873 1.318 1.00 97.88 102 PRO A O 1
ATOM 813 N N . ALA A 1 103 ? -4.874 -2.572 3.454 1.00 98.06 103 ALA A N 1
ATOM 814 C CA . ALA A 1 103 ? -4.306 -1.352 4.008 1.00 98.06 103 ALA A CA 1
ATOM 815 C C . ALA A 1 103 ? -2.836 -1.179 3.621 1.00 98.06 103 ALA A C 1
ATOM 817 O O . ALA A 1 103 ? -2.447 -0.114 3.144 1.00 98.06 103 ALA A O 1
ATOM 818 N N . PHE A 1 104 ? -2.028 -2.233 3.758 1.00 98.31 104 PHE A N 1
ATOM 819 C CA . PHE A 1 104 ? -0.607 -2.175 3.430 1.00 98.31 104 PHE A CA 1
ATOM 820 C C . PHE A 1 104 ? -0.361 -1.923 1.937 1.00 98.31 104 PHE A C 1
ATOM 822 O O . PHE A 1 104 ? 0.499 -1.118 1.586 1.00 98.31 104 PHE A O 1
ATOM 829 N N . ARG A 1 105 ? -1.162 -2.527 1.047 1.00 98.12 105 ARG A N 1
ATOM 830 C CA . ARG A 1 105 ? -1.107 -2.244 -0.398 1.00 98.12 105 ARG A CA 1
ATOM 831 C C . ARG A 1 105 ? -1.402 -0.781 -0.714 1.00 98.12 105 ARG A C 1
ATOM 833 O O . ARG A 1 105 ? -0.702 -0.189 -1.529 1.00 98.12 105 ARG A O 1
ATOM 840 N N . LYS A 1 106 ? -2.411 -0.189 -0.065 1.00 97.94 106 LYS A N 1
ATOM 841 C CA . LYS A 1 106 ? -2.723 1.241 -0.226 1.00 97.94 106 LYS A CA 1
ATOM 842 C C . LYS A 1 106 ? -1.566 2.117 0.248 1.00 97.94 106 LYS A C 1
ATOM 844 O O . LYS A 1 106 ? -1.221 3.055 -0.454 1.00 97.94 106 LYS A O 1
ATOM 849 N N . LEU A 1 107 ? -0.950 1.783 1.383 1.00 97.94 107 LEU A N 1
ATOM 850 C CA . LEU A 1 107 ? 0.213 2.507 1.907 1.00 97.94 107 LEU A CA 1
ATOM 851 C C . LEU A 1 107 ? 1.419 2.421 0.958 1.00 97.94 107 LEU A C 1
ATOM 853 O O . LEU A 1 107 ? 2.047 3.437 0.697 1.00 97.94 107 LEU A O 1
ATOM 857 N N . LEU A 1 108 ? 1.709 1.247 0.385 1.00 96.50 108 LEU A N 1
ATOM 858 C CA . LEU A 1 108 ? 2.788 1.075 -0.603 1.00 96.50 108 LEU A CA 1
ATOM 859 C C . LEU A 1 108 ? 2.541 1.811 -1.928 1.00 96.50 108 LEU A C 1
ATOM 861 O O . LEU A 1 108 ? 3.490 2.146 -2.633 1.00 96.50 108 LEU A O 1
ATOM 865 N N . ALA A 1 109 ? 1.276 2.015 -2.297 1.00 94.19 109 ALA A N 1
ATOM 866 C CA . ALA A 1 109 ? 0.909 2.734 -3.511 1.00 94.19 109 ALA A CA 1
ATOM 867 C C . ALA A 1 109 ? 0.999 4.262 -3.354 1.00 94.19 109 ALA A C 1
ATOM 869 O O . ALA A 1 109 ? 1.010 4.970 -4.360 1.00 94.19 109 ALA A O 1
ATOM 870 N N . MET A 1 110 ? 1.050 4.776 -2.120 1.00 93.88 110 MET A N 1
ATOM 871 C CA . MET A 1 110 ? 1.210 6.207 -1.866 1.00 93.88 110 MET A CA 1
ATOM 872 C C . MET A 1 110 ? 2.629 6.669 -2.227 1.00 93.88 110 MET A C 1
ATOM 874 O O . MET A 1 110 ? 3.597 5.936 -1.998 1.00 93.88 110 MET A O 1
ATOM 878 N N . PRO A 1 111 ? 2.804 7.895 -2.749 1.00 92.25 111 PRO A N 1
ATOM 879 C CA . PRO A 1 111 ? 4.121 8.504 -2.851 1.00 92.25 111 PRO A CA 1
ATOM 880 C C . PRO A 1 111 ? 4.803 8.533 -1.482 1.00 92.25 111 PRO A C 1
ATOM 882 O O . PRO A 1 111 ? 4.212 8.953 -0.491 1.00 92.25 111 PRO A O 1
ATOM 885 N N . PHE A 1 112 ? 6.077 8.141 -1.420 1.00 92.88 112 PHE A N 1
ATOM 886 C CA . PHE A 1 112 ? 6.795 8.083 -0.141 1.00 92.88 112 PHE A CA 1
ATOM 887 C C . PHE A 1 112 ? 6.879 9.453 0.560 1.00 92.88 112 PHE A C 1
ATOM 889 O O . PHE A 1 112 ? 6.972 9.518 1.779 1.00 92.88 112 PHE A O 1
ATOM 896 N N . SER A 1 113 ? 6.806 10.554 -0.195 1.00 92.12 113 SER A N 1
ATOM 897 C CA . SER A 1 113 ? 6.739 11.922 0.338 1.00 92.12 113 SER A CA 1
ATOM 898 C C . SER A 1 113 ? 5.444 12.250 1.086 1.00 92.12 113 SER A C 1
ATOM 900 O O . SER A 1 113 ? 5.419 13.232 1.819 1.00 92.12 113 SER A O 1
ATOM 902 N N . GLU A 1 114 ? 4.378 11.472 0.887 1.00 94.75 114 GLU A N 1
ATOM 903 C CA . GLU A 1 114 ? 3.098 11.615 1.595 1.00 94.75 114 GLU A CA 1
ATOM 904 C C . GLU A 1 114 ? 3.044 10.783 2.884 1.00 94.75 114 GLU A C 1
ATOM 906 O O . GLU A 1 114 ? 2.080 10.880 3.639 1.00 94.75 114 GLU A O 1
ATOM 911 N N . ILE A 1 115 ? 4.065 9.962 3.152 1.00 96.12 115 ILE A N 1
ATOM 912 C CA . ILE A 1 115 ? 4.173 9.194 4.391 1.00 96.12 115 ILE A CA 1
ATOM 913 C C . ILE A 1 115 ? 4.770 10.095 5.473 1.00 96.12 115 ILE A C 1
ATOM 915 O O . ILE A 1 115 ? 5.980 10.326 5.514 1.00 96.12 115 ILE A O 1
ATOM 919 N N . ASP A 1 116 ? 3.907 10.612 6.343 1.00 97.12 116 ASP A N 1
ATOM 920 C CA . ASP A 1 116 ? 4.287 11.458 7.472 1.00 97.12 116 ASP A CA 1
ATOM 921 C C . ASP A 1 116 ? 4.614 10.656 8.749 1.00 97.12 116 ASP A C 1
ATOM 923 O O . ASP A 1 116 ? 4.608 9.420 8.780 1.00 97.12 116 ASP A O 1
ATOM 927 N N . GLU A 1 117 ? 4.949 11.382 9.819 1.00 97.31 117 GLU A N 1
ATOM 928 C CA . GLU A 1 117 ? 5.291 10.804 11.121 1.00 97.31 117 GLU A CA 1
ATOM 929 C C . GLU A 1 117 ? 4.117 10.039 11.750 1.00 97.31 117 GLU A C 1
ATOM 931 O O . GLU A 1 117 ? 4.328 8.984 12.352 1.00 97.31 117 GLU A O 1
ATOM 936 N N . GLU A 1 118 ? 2.883 10.523 11.583 1.00 97.38 118 GLU A N 1
ATOM 937 C CA . GLU A 1 118 ? 1.688 9.881 12.136 1.00 97.38 118 GLU A CA 1
ATOM 938 C C . GLU A 1 118 ? 1.442 8.525 11.463 1.00 97.38 118 GLU A C 1
ATOM 940 O O . GLU A 1 118 ? 1.260 7.511 12.144 1.00 97.38 118 GLU A O 1
ATOM 945 N N . ILE A 1 119 ? 1.517 8.474 10.130 1.00 97.81 119 ILE A N 1
ATOM 946 C CA . ILE A 1 119 ? 1.408 7.232 9.362 1.00 97.81 119 ILE A CA 1
ATOM 947 C C . ILE A 1 119 ? 2.513 6.258 9.779 1.00 97.81 119 ILE A C 1
ATOM 949 O O . ILE A 1 119 ? 2.224 5.096 10.080 1.00 97.81 119 ILE A O 1
ATOM 953 N N . ALA A 1 120 ? 3.766 6.719 9.844 1.00 97.31 120 ALA A N 1
ATOM 954 C CA . ALA A 1 120 ? 4.896 5.884 10.246 1.00 97.31 120 ALA A CA 1
ATOM 955 C C . ALA A 1 120 ? 4.711 5.309 11.663 1.00 97.31 120 ALA A C 1
ATOM 957 O O . ALA A 1 120 ? 4.969 4.122 11.895 1.00 97.31 120 ALA A O 1
ATOM 958 N N . HIS A 1 121 ? 4.203 6.117 12.597 1.00 97.62 121 HIS A N 1
ATOM 959 C CA . HIS A 1 121 ? 3.904 5.688 13.961 1.00 97.62 121 HIS A CA 1
ATOM 960 C C . HIS A 1 121 ? 2.800 4.619 14.004 1.00 97.62 121 HIS A C 1
ATOM 962 O O . HIS A 1 121 ? 2.971 3.569 14.631 1.00 97.62 121 HIS A O 1
ATOM 968 N N . LEU A 1 122 ? 1.691 4.837 13.288 1.00 97.50 122 LEU A N 1
ATOM 969 C CA . LEU A 1 122 ? 0.567 3.896 13.217 1.00 97.50 122 LEU A CA 1
ATOM 970 C C . LEU A 1 122 ? 0.961 2.553 12.592 1.00 97.50 122 LEU A C 1
ATOM 972 O O . LEU A 1 122 ? 0.493 1.499 13.038 1.00 97.50 122 LEU A O 1
ATOM 976 N N . MET A 1 123 ? 1.851 2.563 11.600 1.00 96.50 123 MET A N 1
ATOM 977 C CA . MET A 1 123 ? 2.388 1.342 10.998 1.00 96.50 123 MET A CA 1
ATOM 978 C C . MET A 1 123 ? 3.228 0.525 11.984 1.00 96.50 123 MET A C 1
ATOM 980 O O . MET A 1 123 ? 3.133 -0.703 12.014 1.00 96.50 123 MET A O 1
ATOM 984 N N . GLY A 1 124 ? 4.017 1.202 12.815 1.00 96.38 124 GLY A N 1
ATOM 985 C CA . GLY A 1 124 ? 5.041 0.574 13.638 1.00 96.38 124 GLY A CA 1
ATOM 986 C C . GLY A 1 124 ? 6.345 0.325 12.866 1.00 96.38 124 GLY A C 1
ATOM 987 O O . GLY A 1 124 ? 6.364 0.319 11.629 1.00 96.38 124 GLY A O 1
ATOM 988 N N . PRO A 1 125 ? 7.457 0.131 13.593 1.00 96.56 125 PRO A N 1
ATOM 989 C CA . PRO A 1 125 ? 8.797 0.194 13.018 1.00 96.56 125 PRO A CA 1
ATOM 990 C C . PRO A 1 125 ? 9.072 -0.904 11.984 1.00 96.56 125 PRO A C 1
ATOM 992 O O . PRO A 1 125 ? 9.699 -0.629 10.963 1.00 96.56 125 PRO A O 1
ATOM 995 N N . GLU A 1 126 ? 8.582 -2.128 12.190 1.00 96.56 126 GLU A N 1
ATOM 996 C CA . GLU A 1 126 ? 8.835 -3.252 11.282 1.00 96.56 126 GLU A CA 1
ATOM 997 C C . GLU A 1 126 ? 8.128 -3.067 9.934 1.00 96.56 126 GLU A C 1
ATOM 999 O O . GLU A 1 126 ? 8.737 -3.224 8.872 1.00 96.56 126 GLU A O 1
ATOM 1004 N N . ALA A 1 127 ? 6.846 -2.694 9.969 1.00 97.12 127 ALA A N 1
ATOM 1005 C CA . ALA A 1 127 ? 6.058 -2.453 8.766 1.00 97.12 127 ALA A CA 1
ATOM 1006 C C . ALA A 1 127 ? 6.559 -1.216 8.007 1.00 97.12 127 ALA A C 1
ATOM 1008 O O . ALA A 1 127 ? 6.653 -1.243 6.779 1.00 97.12 127 ALA A O 1
ATOM 1009 N N . PHE A 1 128 ? 6.940 -0.156 8.727 1.00 98.06 128 PHE A N 1
ATOM 1010 C CA . PHE A 1 128 ? 7.526 1.042 8.128 1.00 98.06 128 PHE A CA 1
ATOM 1011 C C . PHE A 1 128 ? 8.895 0.767 7.487 1.00 98.06 128 PHE A C 1
ATOM 1013 O O . PHE A 1 128 ? 9.165 1.215 6.369 1.00 98.06 128 PHE A O 1
ATOM 1020 N N . TYR A 1 129 ? 9.757 -0.018 8.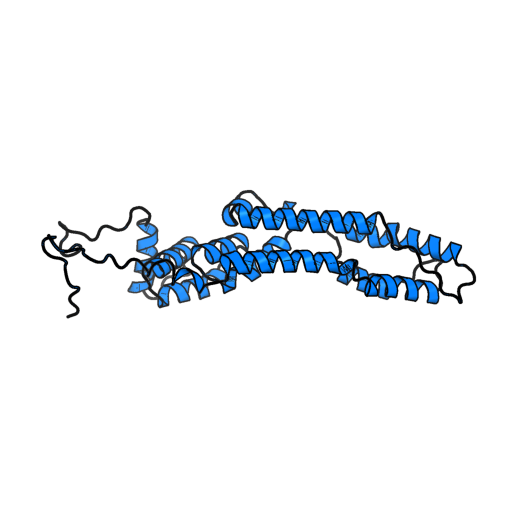142 1.00 98.19 129 TYR A N 1
ATOM 1021 C CA . TYR A 1 129 ? 11.026 -0.454 7.555 1.00 98.19 129 TYR A CA 1
ATOM 1022 C C . TYR A 1 129 ? 10.799 -1.227 6.251 1.00 98.19 129 TYR A C 1
ATOM 1024 O O . TYR A 1 129 ? 11.438 -0.947 5.238 1.00 98.19 129 TYR A O 1
ATOM 1032 N N . LEU A 1 130 ? 9.852 -2.167 6.244 1.00 98.38 130 LEU A N 1
ATOM 1033 C CA . LEU A 1 130 ? 9.540 -2.941 5.048 1.00 98.38 130 LEU A CA 1
ATOM 1034 C C . LEU A 1 130 ? 8.975 -2.064 3.919 1.00 98.38 130 LEU A C 1
ATOM 1036 O O . LEU A 1 130 ? 9.388 -2.226 2.769 1.00 98.38 130 LEU A O 1
ATOM 1040 N N . LEU A 1 131 ? 8.091 -1.112 4.234 1.00 98.25 131 LEU A N 1
ATOM 1041 C CA . LEU A 1 131 ? 7.561 -0.149 3.266 1.00 98.25 131 LEU A CA 1
ATOM 1042 C C . LEU A 1 131 ? 8.680 0.714 2.669 1.00 98.25 131 LEU A C 1
ATOM 1044 O O . LEU A 1 131 ? 8.858 0.735 1.451 1.00 98.25 131 LEU A O 1
ATOM 1048 N N . SER A 1 132 ? 9.486 1.366 3.510 1.00 97.94 132 SER A N 1
ATOM 1049 C CA . SER A 1 132 ? 10.576 2.247 3.061 1.00 97.94 132 SER A CA 1
ATOM 1050 C C . SER A 1 132 ? 11.633 1.498 2.245 1.00 97.94 132 SER A C 1
ATOM 1052 O O . SER A 1 132 ? 12.076 1.974 1.198 1.00 97.94 132 SER A O 1
ATOM 1054 N N . HIS A 1 133 ? 11.994 0.283 2.662 1.00 98.19 133 HIS A N 1
ATOM 1055 C CA . HIS A 1 133 ? 12.906 -0.567 1.906 1.00 98.19 133 HIS A CA 1
ATOM 1056 C C . HIS A 1 133 ? 12.328 -0.960 0.539 1.00 98.19 133 HIS A C 1
ATOM 1058 O O . HIS A 1 133 ? 13.049 -0.958 -0.458 1.00 98.19 133 HIS A O 1
ATOM 1064 N N . THR A 1 134 ? 11.027 -1.249 0.464 1.00 98.25 134 THR A N 1
ATOM 1065 C CA . THR A 1 134 ? 10.352 -1.595 -0.796 1.00 98.25 134 THR A CA 1
ATOM 1066 C C . THR A 1 134 ? 10.310 -0.405 -1.754 1.00 98.25 134 THR A C 1
ATOM 1068 O O . THR A 1 134 ? 10.685 -0.564 -2.915 1.00 98.25 134 THR A O 1
ATOM 1071 N N . HIS A 1 135 ? 9.978 0.799 -1.272 1.00 96.75 135 HIS A N 1
ATOM 1072 C CA . HIS A 1 135 ? 10.066 2.023 -2.080 1.00 96.75 135 HIS A CA 1
ATOM 1073 C C . HIS A 1 135 ? 11.474 2.248 -2.636 1.00 96.75 135 HIS A C 1
ATOM 1075 O O . HIS A 1 135 ? 11.624 2.539 -3.823 1.00 96.75 135 HIS A O 1
ATOM 1081 N N . ASN A 1 136 ? 12.510 2.068 -1.811 1.00 96.94 136 ASN A N 1
ATOM 1082 C CA . ASN A 1 136 ? 13.894 2.209 -2.262 1.00 96.94 136 ASN A CA 1
ATOM 1083 C C . ASN A 1 136 ? 14.256 1.174 -3.333 1.00 96.94 136 ASN A C 1
ATOM 1085 O O . ASN A 1 136 ? 14.807 1.546 -4.363 1.00 96.94 136 ASN A O 1
ATOM 1089 N N . ARG A 1 137 ? 13.873 -0.100 -3.163 1.00 97.50 137 ARG A N 1
ATOM 1090 C CA . ARG A 1 137 ? 14.109 -1.141 -4.182 1.00 97.50 137 ARG A CA 1
ATOM 1091 C C . ARG A 1 137 ? 13.433 -0.820 -5.514 1.00 97.50 137 ARG A C 1
ATOM 1093 O O . ARG A 1 137 ? 14.038 -1.036 -6.562 1.00 97.50 137 ARG A O 1
ATOM 1100 N N . ILE A 1 138 ? 12.200 -0.312 -5.484 1.00 95.38 138 ILE A N 1
ATOM 1101 C CA . ILE A 1 138 ? 11.474 0.109 -6.691 1.00 95.38 138 ILE A CA 1
ATOM 1102 C C . ILE A 1 138 ? 12.196 1.284 -7.353 1.00 95.38 138 ILE A C 1
ATOM 1104 O O . ILE A 1 138 ? 12.464 1.241 -8.553 1.00 95.38 138 ILE A O 1
ATOM 1108 N N . LYS A 1 139 ? 12.570 2.303 -6.573 1.00 94.62 139 LYS A N 1
ATOM 1109 C CA . LYS A 1 139 ? 13.293 3.480 -7.064 1.00 94.62 139 LYS A CA 1
ATOM 1110 C C . LYS A 1 139 ? 14.636 3.109 -7.695 1.00 94.62 139 LYS A C 1
ATOM 1112 O O . LYS A 1 139 ? 14.926 3.562 -8.800 1.00 94.62 139 LYS A O 1
ATOM 1117 N N . ASP A 1 140 ? 15.428 2.273 -7.030 1.00 96.50 140 ASP A N 1
ATOM 1118 C CA . ASP A 1 140 ? 16.725 1.813 -7.533 1.00 96.50 140 ASP A CA 1
ATOM 1119 C C . ASP A 1 140 ? 16.557 1.004 -8.822 1.00 96.50 140 ASP A C 1
ATOM 1121 O O . ASP A 1 140 ? 17.283 1.210 -9.795 1.00 96.50 140 ASP A O 1
ATOM 1125 N N . HIS A 1 141 ? 15.553 0.126 -8.873 1.00 96.12 141 HIS A N 1
ATOM 1126 C CA . HIS A 1 141 ? 15.231 -0.649 -10.070 1.00 96.12 141 HIS A CA 1
ATOM 1127 C C . HIS A 1 141 ? 14.805 0.241 -11.242 1.00 96.12 141 HIS A C 1
ATOM 1129 O O . HIS A 1 141 ? 15.307 0.076 -12.353 1.00 96.12 141 HIS A O 1
ATOM 1135 N N . HIS A 1 142 ? 13.945 1.232 -11.002 1.00 95.12 142 HIS A N 1
ATOM 1136 C CA . HIS A 1 142 ? 13.558 2.213 -12.018 1.00 95.12 142 HIS A CA 1
ATOM 1137 C C . HIS A 1 142 ? 14.752 3.036 -12.501 1.00 95.12 142 HIS A C 1
ATOM 1139 O O . HIS A 1 142 ? 14.876 3.272 -13.701 1.00 95.12 142 HIS A O 1
ATOM 1145 N N . ALA A 1 143 ? 15.651 3.435 -11.597 1.00 95.56 143 ALA A N 1
ATOM 1146 C CA . ALA A 1 143 ? 16.875 4.131 -11.966 1.00 95.56 143 ALA A CA 1
ATOM 1147 C C . ALA A 1 143 ? 17.753 3.266 -12.878 1.00 95.56 143 ALA A C 1
ATOM 1149 O O . ALA A 1 143 ? 18.157 3.726 -13.944 1.00 95.56 143 ALA A O 1
ATOM 1150 N N . ILE A 1 144 ? 17.978 1.999 -12.525 1.00 95.12 144 ILE A N 1
ATOM 1151 C CA . ILE A 1 144 ? 18.741 1.064 -13.362 1.00 95.12 144 ILE A CA 1
ATOM 1152 C C . ILE A 1 144 ? 18.111 0.950 -14.755 1.00 95.12 144 ILE A C 1
ATOM 1154 O O . ILE A 1 144 ? 18.806 1.129 -15.750 1.00 95.12 144 ILE A O 1
ATOM 1158 N N . LEU A 1 145 ? 16.798 0.722 -14.841 1.00 94.69 145 LEU A N 1
ATOM 1159 C CA . LEU A 1 145 ? 16.103 0.616 -16.127 1.00 94.69 145 LEU A CA 1
ATOM 1160 C C . LEU A 1 145 ? 16.154 1.911 -16.943 1.00 94.69 145 LEU A C 1
ATOM 1162 O O . LEU A 1 145 ? 16.242 1.867 -18.168 1.00 94.69 145 LEU A O 1
ATOM 1166 N N . ALA A 1 146 ? 16.101 3.068 -16.288 1.00 95.06 146 ALA A N 1
ATOM 1167 C CA . ALA A 1 146 ? 16.190 4.347 -16.968 1.00 95.06 146 ALA A CA 1
ATOM 1168 C C . ALA A 1 146 ? 17.583 4.550 -17.583 1.00 95.06 146 ALA A C 1
ATOM 1170 O O . ALA A 1 146 ? 17.678 4.860 -18.770 1.00 95.06 146 ALA A O 1
ATOM 1171 N N . PHE A 1 147 ? 18.648 4.359 -16.797 1.00 93.56 147 PHE A N 1
ATOM 1172 C CA . PHE A 1 147 ? 20.030 4.633 -17.212 1.00 93.56 147 PHE A CA 1
ATOM 1173 C C . PHE A 1 147 ? 20.627 3.566 -18.134 1.00 93.56 147 PHE A C 1
ATOM 1175 O O . PHE A 1 147 ? 21.503 3.886 -18.937 1.00 93.56 147 PHE A O 1
ATOM 1182 N N . TYR A 1 148 ? 20.156 2.324 -18.038 1.00 89.88 148 TYR A N 1
ATOM 1183 C CA . TYR A 1 148 ? 20.656 1.200 -18.821 1.00 89.88 148 TYR A CA 1
ATOM 1184 C C . TYR A 1 148 ? 19.528 0.641 -19.698 1.00 89.88 148 TYR A C 1
ATOM 1186 O O . TYR A 1 148 ? 18.863 -0.319 -19.297 1.00 89.88 148 TYR A O 1
ATOM 1194 N N . PRO A 1 149 ? 19.275 1.237 -20.886 1.00 85.75 149 PRO A N 1
ATOM 1195 C CA . PRO A 1 149 ? 18.367 0.638 -21.857 1.00 85.75 149 PRO A CA 1
ATOM 1196 C C . PRO A 1 149 ? 18.806 -0.786 -22.184 1.00 85.75 149 PRO A C 1
ATOM 1198 O O . PRO A 1 149 ? 19.994 -1.112 -22.130 1.00 85.75 149 PRO A O 1
ATOM 1201 N N . SER A 1 150 ? 17.846 -1.618 -22.580 1.00 82.56 150 SER A N 1
ATOM 1202 C CA . SER A 1 150 ? 18.157 -2.929 -23.140 1.00 82.56 150 SER A CA 1
ATOM 1203 C C . SER A 1 150 ? 19.161 -2.808 -24.283 1.00 82.56 150 SER A C 1
ATOM 1205 O O . SER A 1 150 ? 19.037 -1.901 -25.115 1.00 82.56 150 SER A O 1
ATOM 1207 N N . GLU A 1 151 ? 20.113 -3.741 -24.356 1.00 86.44 151 GLU A N 1
ATOM 1208 C CA . GLU A 1 151 ? 21.002 -3.829 -25.513 1.00 86.44 151 GLU A CA 1
ATOM 1209 C C . GLU A 1 151 ? 20.153 -3.966 -26.786 1.00 86.44 151 GLU A C 1
ATOM 1211 O O . GLU A 1 151 ? 19.319 -4.878 -26.862 1.00 86.44 151 GLU A O 1
ATOM 1216 N N . PRO A 1 152 ? 20.282 -3.052 -27.763 1.00 88.19 152 PRO A N 1
ATOM 1217 C CA . PRO A 1 152 ? 19.317 -3.006 -28.847 1.00 88.19 152 PRO A CA 1
ATOM 1218 C C . PRO A 1 152 ? 19.478 -4.211 -29.771 1.00 88.19 152 PRO A C 1
ATOM 1220 O O . PRO A 1 152 ? 20.550 -4.470 -30.320 1.00 88.19 152 PRO A O 1
ATOM 1223 N N . PHE A 1 153 ? 18.387 -4.934 -29.999 1.00 88.62 153 PHE A N 1
ATOM 1224 C CA . PHE A 1 153 ? 18.385 -6.080 -30.894 1.00 88.62 153 PHE A CA 1
ATOM 1225 C C . PHE A 1 153 ? 18.185 -5.640 -32.347 1.00 88.62 153 PHE A C 1
ATOM 1227 O O . PHE A 1 153 ? 17.274 -4.873 -32.670 1.00 88.62 153 PHE A O 1
ATOM 1234 N N . SER A 1 154 ? 19.007 -6.158 -33.257 1.00 90.81 154 SER A N 1
ATOM 1235 C CA . SER A 1 154 ? 18.813 -5.955 -34.694 1.00 90.81 154 SER A CA 1
ATOM 1236 C C . SER A 1 154 ? 18.217 -7.204 -35.330 1.00 90.81 154 SER A C 1
ATOM 1238 O O . SER A 1 154 ? 18.804 -8.280 -35.272 1.00 90.81 154 SER A O 1
ATOM 1240 N N . SER A 1 155 ? 17.058 -7.059 -35.978 1.00 90.25 155 SER A N 1
ATOM 1241 C CA . SER A 1 155 ? 16.489 -8.130 -36.800 1.00 90.25 155 SER A CA 1
ATOM 1242 C C . SER A 1 155 ? 17.438 -8.482 -37.950 1.00 90.25 155 SER A C 1
ATOM 1244 O O . SER A 1 155 ? 18.041 -7.594 -38.554 1.00 90.25 155 SER A O 1
ATOM 1246 N N . PHE A 1 156 ? 17.514 -9.763 -38.312 1.00 91.25 156 PHE A N 1
ATOM 1247 C CA . PHE A 1 156 ? 18.337 -10.249 -39.427 1.00 91.25 156 PHE A CA 1
ATOM 1248 C C . PHE A 1 156 ? 17.926 -9.669 -40.794 1.00 91.25 156 PHE A C 1
ATOM 1250 O O . PHE A 1 156 ? 18.718 -9.684 -41.731 1.00 91.25 156 PHE A O 1
ATOM 1257 N N . ILE A 1 157 ? 16.704 -9.134 -40.912 1.00 92.88 157 ILE A N 1
ATOM 1258 C CA . ILE A 1 157 ? 16.187 -8.482 -42.130 1.00 92.88 157 ILE A CA 1
ATOM 1259 C C . ILE A 1 157 ? 16.533 -6.976 -42.144 1.00 92.88 157 ILE A C 1
ATOM 1261 O O . ILE A 1 157 ? 16.312 -6.272 -43.131 1.00 92.88 157 ILE A O 1
ATOM 1265 N N . CYS A 1 158 ? 17.082 -6.430 -41.054 1.00 95.44 158 CYS A N 1
ATOM 1266 C CA . CYS A 1 158 ? 17.373 -5.006 -40.956 1.00 95.44 158 CYS A CA 1
ATOM 1267 C C . CYS A 1 158 ? 18.604 -4.616 -41.782 1.00 95.44 158 CYS A C 1
ATOM 1269 O O . CYS A 1 158 ? 19.728 -5.010 -41.491 1.00 95.44 158 CYS A O 1
ATOM 1271 N N . THR A 1 159 ? 18.413 -3.735 -42.765 1.00 94.75 159 THR A N 1
ATOM 1272 C CA . THR A 1 159 ? 19.512 -3.193 -43.583 1.00 94.75 159 THR A CA 1
ATOM 1273 C C . THR A 1 159 ? 20.173 -1.951 -42.972 1.00 94.75 159 THR A C 1
ATOM 1275 O O . THR A 1 159 ? 21.117 -1.405 -43.540 1.00 94.75 159 THR A O 1
ATOM 1278 N N . ARG A 1 160 ? 19.670 -1.461 -41.828 1.00 95.19 160 ARG A N 1
ATOM 1279 C CA . ARG A 1 160 ? 20.099 -0.210 -41.173 1.00 95.19 160 ARG A CA 1
ATOM 1280 C C . ARG A 1 160 ? 20.252 -0.377 -39.655 1.00 95.19 160 ARG A C 1
ATOM 1282 O O . ARG A 1 160 ? 19.781 0.475 -38.900 1.00 95.19 160 ARG A O 1
ATOM 1289 N N . ALA A 1 161 ? 20.901 -1.462 -39.224 1.00 93.38 161 ALA A N 1
ATOM 1290 C CA . ALA A 1 161 ? 21.053 -1.851 -37.816 1.00 93.38 161 ALA A CA 1
ATOM 1291 C C . ALA A 1 161 ? 21.488 -0.685 -36.908 1.00 93.38 161 ALA A C 1
ATOM 1293 O O . ALA A 1 161 ? 20.740 -0.304 -36.013 1.00 93.38 161 ALA A O 1
ATOM 1294 N N . GLY A 1 162 ? 22.599 -0.011 -37.231 1.00 94.50 162 GLY A N 1
ATOM 1295 C CA . GLY A 1 162 ? 23.108 1.097 -36.411 1.00 94.50 162 GLY A CA 1
ATOM 1296 C C . GLY A 1 162 ? 22.160 2.301 -36.284 1.00 94.50 162 GLY A C 1
ATOM 1297 O O . GLY A 1 162 ? 22.158 2.972 -35.258 1.00 94.50 162 GLY A O 1
ATOM 1298 N N . ARG A 1 163 ? 21.299 2.571 -37.282 1.00 95.69 163 ARG A N 1
ATOM 1299 C CA . ARG A 1 163 ? 20.273 3.628 -37.153 1.00 95.69 163 ARG A CA 1
ATOM 1300 C C . ARG A 1 163 ? 19.123 3.194 -36.248 1.00 95.69 163 ARG A C 1
ATOM 1302 O O . ARG A 1 163 ? 18.627 4.014 -35.485 1.00 95.69 163 ARG A O 1
ATOM 1309 N N . CYS A 1 164 ? 18.710 1.929 -36.330 1.00 96.50 164 CYS A N 1
ATOM 1310 C CA . CYS A 1 164 ? 17.660 1.382 -35.468 1.00 96.50 164 CYS A CA 1
ATOM 1311 C C . CYS A 1 164 ? 18.116 1.328 -34.006 1.00 96.50 164 CYS A C 1
ATOM 1313 O O . CYS A 1 164 ? 17.343 1.670 -33.120 1.00 96.50 164 CYS A O 1
ATOM 1315 N N . GLU A 1 165 ? 19.374 0.960 -33.772 1.00 95.62 165 GLU A N 1
ATOM 1316 C CA . GLU A 1 165 ? 20.010 0.963 -32.455 1.00 95.62 165 GLU A CA 1
ATOM 1317 C C . GLU A 1 165 ? 20.004 2.366 -31.830 1.00 95.62 165 GLU A C 1
ATOM 1319 O O . GLU A 1 165 ? 19.470 2.566 -30.740 1.00 95.62 165 GLU A O 1
ATOM 1324 N N . GLN A 1 166 ? 20.500 3.370 -32.561 1.00 95.62 166 GLN A N 1
ATOM 1325 C CA . GLN A 1 166 ? 20.486 4.764 -32.105 1.00 95.62 166 GLN A CA 1
ATOM 1326 C C . GLN A 1 166 ? 19.064 5.287 -31.869 1.00 95.62 166 GLN A C 1
ATOM 1328 O O . GLN A 1 166 ? 18.824 6.003 -30.895 1.00 95.62 166 GLN A O 1
ATOM 1333 N N . ALA A 1 167 ? 18.116 4.930 -32.741 1.00 96.44 167 ALA A N 1
ATOM 1334 C CA . ALA A 1 167 ? 16.714 5.303 -32.591 1.00 96.44 167 ALA A CA 1
ATOM 1335 C C . ALA A 1 167 ? 16.098 4.700 -31.320 1.00 96.44 167 ALA A C 1
ATOM 1337 O O . ALA A 1 167 ? 15.419 5.416 -30.586 1.00 96.44 167 ALA A O 1
ATOM 1338 N N . TRP A 1 168 ? 16.378 3.427 -31.026 1.00 96.19 168 TRP A N 1
ATOM 1339 C CA . TRP A 1 168 ? 15.914 2.760 -29.811 1.00 96.19 168 TRP A CA 1
ATOM 1340 C C . TRP A 1 168 ? 16.475 3.414 -28.549 1.00 96.19 168 TRP A C 1
ATOM 1342 O O . TRP A 1 168 ? 15.706 3.813 -27.678 1.00 96.19 168 TRP A O 1
ATOM 1352 N N . VAL A 1 169 ? 17.797 3.604 -28.478 1.00 95.38 169 VAL A N 1
ATOM 1353 C CA . VAL A 1 169 ? 18.455 4.247 -27.327 1.00 95.38 169 VAL A CA 1
ATOM 1354 C C . VAL A 1 169 ? 17.921 5.664 -27.116 1.00 95.38 169 VAL A C 1
ATOM 1356 O O . VAL A 1 169 ? 17.587 6.053 -25.995 1.00 95.38 169 VAL A O 1
ATOM 1359 N N . SER A 1 170 ? 17.775 6.430 -28.200 1.00 95.44 170 SER A N 1
ATOM 1360 C CA . SER A 1 170 ? 17.202 7.773 -28.138 1.00 95.44 170 SER A CA 1
ATOM 1361 C C . SER A 1 170 ? 15.759 7.747 -27.635 1.00 95.44 170 SER A C 1
ATOM 1363 O O . SER A 1 170 ? 15.409 8.514 -26.738 1.00 95.44 170 SER A O 1
ATOM 1365 N N . HIS A 1 171 ? 14.917 6.856 -28.160 1.00 95.12 171 HIS A N 1
ATOM 1366 C CA . HIS A 1 171 ? 13.525 6.745 -27.735 1.00 95.12 171 HIS A CA 1
ATOM 1367 C C . HIS A 1 171 ? 13.394 6.318 -26.274 1.00 95.12 171 HIS A C 1
ATOM 1369 O O . HIS A 1 171 ? 12.575 6.875 -25.542 1.00 95.12 171 HIS A O 1
ATOM 1375 N N . TRP A 1 172 ? 14.237 5.390 -25.828 1.00 95.75 172 TRP A N 1
ATOM 1376 C CA . TRP A 1 172 ? 14.282 4.973 -24.437 1.00 95.75 172 TRP A CA 1
ATOM 1377 C C . TRP A 1 172 ? 14.548 6.156 -23.513 1.00 95.75 172 TRP A C 1
ATOM 1379 O O . TRP A 1 172 ? 13.776 6.408 -22.591 1.00 95.75 172 TRP A O 1
ATOM 1389 N N . TRP A 1 173 ? 15.590 6.938 -23.798 1.00 94.06 173 TRP A N 1
ATOM 1390 C CA . TRP A 1 173 ? 15.971 8.059 -22.944 1.00 94.06 173 TRP A CA 1
ATOM 1391 C C . TRP A 1 173 ? 14.957 9.209 -22.978 1.00 94.06 173 TRP A C 1
ATOM 1393 O O . TRP A 1 173 ? 14.643 9.816 -21.954 1.00 94.06 173 TRP A O 1
ATOM 1403 N N . HIS A 1 174 ? 14.390 9.503 -24.151 1.00 92.56 174 HIS A N 1
ATOM 1404 C CA . HIS A 1 174 ? 13.449 10.612 -24.305 1.00 92.56 174 HIS A CA 1
ATOM 1405 C C . HIS A 1 174 ? 12.001 10.266 -23.938 1.00 92.56 174 HIS A C 1
ATOM 1407 O O . HIS A 1 174 ? 11.224 11.204 -23.731 1.00 92.56 174 HIS A O 1
ATOM 1413 N N . GLY A 1 175 ? 11.658 8.977 -23.853 1.00 91.81 175 GLY A N 1
ATOM 1414 C CA . GLY A 1 175 ? 10.325 8.461 -23.537 1.00 91.81 175 GLY A CA 1
ATOM 1415 C C . GLY A 1 175 ? 10.307 7.614 -22.263 1.00 91.81 175 GLY A C 1
ATOM 1416 O O . GLY A 1 175 ? 9.872 8.088 -21.215 1.00 91.81 175 GLY A O 1
ATOM 1417 N N . VAL A 1 176 ? 10.788 6.370 -22.344 1.00 94.94 176 VAL A N 1
ATOM 1418 C CA . VAL A 1 176 ? 10.699 5.369 -21.259 1.00 94.94 176 VAL A CA 1
ATOM 1419 C C . VAL A 1 176 ? 11.344 5.854 -19.958 1.00 94.94 176 VAL A C 1
ATOM 1421 O O . VAL A 1 176 ? 10.690 5.867 -18.917 1.00 94.94 176 VAL A O 1
ATOM 1424 N N . ALA A 1 177 ? 12.597 6.306 -20.010 1.00 95.94 177 ALA A N 1
ATOM 1425 C CA . ALA A 1 177 ? 13.354 6.731 -18.833 1.00 95.94 177 ALA A CA 1
ATOM 1426 C C . ALA A 1 177 ? 12.667 7.879 -18.078 1.00 95.94 177 ALA A C 1
ATOM 1428 O O . ALA A 1 177 ? 12.639 7.886 -16.849 1.00 95.94 177 ALA A O 1
ATOM 1429 N N . LYS A 1 178 ? 12.047 8.821 -18.799 1.00 95.00 178 LYS A N 1
ATOM 1430 C CA . LYS A 1 178 ? 11.300 9.920 -18.174 1.00 95.00 178 LYS A CA 1
ATOM 1431 C C . LYS A 1 178 ? 10.085 9.413 -17.412 1.00 95.00 178 LYS A C 1
ATOM 1433 O O . LYS A 1 178 ? 9.844 9.882 -16.310 1.00 95.00 178 LYS A O 1
ATOM 1438 N N . HIS A 1 179 ? 9.350 8.451 -17.966 1.00 95.38 179 HIS A N 1
ATOM 1439 C CA . HIS A 1 179 ? 8.209 7.851 -17.276 1.00 95.38 179 HIS A CA 1
ATOM 1440 C C . HIS A 1 179 ? 8.616 7.002 -16.068 1.00 95.38 179 HIS A C 1
ATOM 1442 O O . HIS A 1 179 ? 7.867 6.954 -15.101 1.00 95.38 179 HIS A O 1
ATOM 1448 N N . LEU A 1 180 ? 9.788 6.365 -16.091 1.00 95.12 180 LEU A N 1
ATOM 1449 C CA . LEU A 1 180 ? 10.308 5.620 -14.937 1.00 95.12 180 LEU A CA 1
ATOM 1450 C C . LEU A 1 180 ? 10.741 6.536 -13.786 1.00 95.12 180 LEU A C 1
ATOM 1452 O O . LEU A 1 180 ? 10.578 6.181 -12.621 1.00 95.12 180 LEU A O 1
ATOM 1456 N N . LEU A 1 181 ? 11.318 7.694 -14.117 1.00 94.44 181 LEU A N 1
ATOM 1457 C CA . LEU A 1 181 ? 11.933 8.608 -13.151 1.00 94.44 181 LEU A CA 1
ATOM 1458 C C . LEU A 1 181 ? 11.025 9.759 -12.708 1.00 94.44 181 LEU A C 1
ATOM 1460 O O . LEU A 1 181 ? 11.421 10.536 -11.839 1.00 94.44 181 LEU A O 1
ATOM 1464 N N . HIS A 1 182 ? 9.844 9.920 -13.308 1.00 91.56 182 HIS A N 1
ATOM 1465 C CA . HIS A 1 182 ? 8.971 11.035 -12.961 1.00 91.56 182 HIS A CA 1
ATOM 1466 C C . HIS A 1 182 ? 8.401 10.854 -11.541 1.00 91.56 182 HIS A C 1
ATOM 1468 O O . HIS A 1 182 ? 7.789 9.821 -11.277 1.00 91.56 182 HIS A O 1
ATOM 1474 N N . PRO A 1 183 ? 8.521 11.858 -10.648 1.00 84.38 183 PRO A N 1
ATOM 1475 C CA . PRO A 1 183 ? 8.047 11.756 -9.264 1.00 84.38 183 PRO A CA 1
ATOM 1476 C C . PRO A 1 183 ? 6.520 11.620 -9.148 1.00 84.38 183 PRO A C 1
ATOM 1478 O O . PRO A 1 183 ? 6.054 10.743 -8.434 1.00 84.38 183 PRO A O 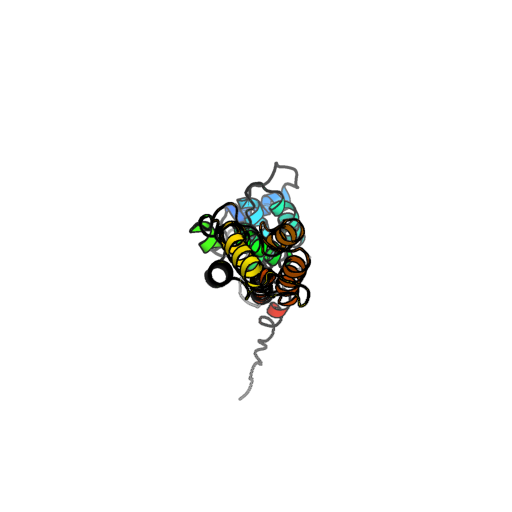1
ATOM 1481 N N . ASP A 1 184 ? 5.755 12.435 -9.889 1.00 81.19 184 ASP A N 1
ATOM 1482 C CA . ASP A 1 184 ? 4.286 12.501 -9.718 1.00 81.19 184 ASP A CA 1
ATOM 1483 C C . ASP A 1 184 ? 3.463 11.793 -10.810 1.00 81.19 184 ASP A C 1
ATOM 1485 O O . ASP A 1 184 ? 2.333 11.378 -10.584 1.00 81.19 184 ASP A O 1
ATOM 1489 N N . SER A 1 185 ? 4.002 11.678 -12.026 1.00 85.12 185 SER A N 1
ATOM 1490 C CA . SER A 1 185 ? 3.331 11.107 -13.204 1.00 85.12 185 SER A CA 1
ATOM 1491 C C . SER A 1 185 ? 4.104 9.925 -13.791 1.00 85.12 185 SER A C 1
ATOM 1493 O O . SER A 1 185 ? 4.075 9.657 -14.999 1.00 85.12 185 SER A O 1
ATOM 1495 N N . GLY A 1 186 ? 4.837 9.231 -12.917 1.00 90.38 186 GLY A N 1
ATOM 1496 C CA . GLY A 1 186 ? 5.524 8.003 -13.274 1.00 90.38 186 GLY A CA 1
ATOM 1497 C C . GLY A 1 186 ? 4.545 6.957 -13.808 1.00 90.38 186 GLY A C 1
ATOM 1498 O O . GLY A 1 186 ? 3.365 6.957 -13.460 1.00 90.38 186 GLY A O 1
ATOM 1499 N N . LYS A 1 187 ? 5.027 6.074 -14.682 1.00 92.94 187 LYS A N 1
ATOM 1500 C CA . LYS A 1 187 ? 4.242 4.937 -15.179 1.00 92.94 187 LYS A CA 1
ATOM 1501 C C . LYS A 1 187 ? 4.732 3.650 -14.543 1.00 92.94 187 LYS A C 1
ATOM 1503 O O . LYS A 1 187 ? 5.938 3.445 -14.406 1.00 92.94 187 LYS A O 1
ATOM 1508 N N . SER A 1 188 ? 3.800 2.765 -14.214 1.00 91.69 188 SER A N 1
ATOM 1509 C CA . SER A 1 188 ? 4.127 1.388 -13.856 1.00 91.69 188 SER A CA 1
ATOM 1510 C C . SER A 1 188 ? 4.808 0.674 -15.026 1.00 91.69 188 SER A C 1
ATOM 1512 O O . SER A 1 188 ? 4.640 1.032 -16.197 1.00 91.69 188 SER A O 1
ATOM 1514 N N . GLY A 1 189 ? 5.543 -0.396 -14.724 1.00 92.38 189 GLY A N 1
ATOM 1515 C CA . GLY A 1 189 ? 6.168 -1.215 -15.760 1.00 92.38 189 GLY A CA 1
ATOM 1516 C C . GLY A 1 189 ? 5.169 -1.753 -16.787 1.00 92.38 189 GLY A C 1
ATOM 1517 O O . GLY A 1 189 ? 5.471 -1.776 -17.977 1.00 92.38 189 GLY A O 1
ATOM 1518 N N . ARG A 1 190 ? 3.951 -2.116 -16.359 1.00 93.69 190 ARG A N 1
ATOM 1519 C CA . ARG A 1 190 ? 2.883 -2.576 -17.264 1.00 93.69 190 ARG A CA 1
ATOM 1520 C C . ARG A 1 190 ? 2.426 -1.479 -18.220 1.00 93.69 190 ARG A C 1
ATOM 1522 O O . ARG A 1 190 ? 2.359 -1.717 -19.420 1.00 93.69 190 ARG A O 1
ATOM 1529 N N . GLU A 1 191 ? 2.192 -0.269 -17.719 1.00 94.88 191 GLU A N 1
ATOM 1530 C CA . GLU A 1 191 ? 1.824 0.873 -18.564 1.00 94.88 191 GLU A CA 1
ATOM 1531 C C . GLU A 1 191 ? 2.933 1.240 -19.558 1.00 94.88 191 GLU A C 1
ATOM 1533 O O . GLU A 1 191 ? 2.646 1.658 -20.680 1.00 94.88 191 GLU A O 1
ATOM 1538 N N . ILE A 1 192 ? 4.204 1.077 -19.173 1.00 95.31 192 ILE A N 1
ATOM 1539 C CA . ILE A 1 192 ? 5.344 1.270 -20.079 1.00 95.31 192 ILE A CA 1
ATOM 1540 C C . ILE A 1 192 ? 5.349 0.205 -21.178 1.00 95.31 192 ILE A C 1
ATOM 1542 O O . ILE A 1 192 ? 5.550 0.548 -22.342 1.00 95.31 192 ILE A O 1
ATOM 1546 N N . LEU A 1 193 ? 5.101 -1.065 -20.846 1.00 95.44 193 LEU A N 1
ATOM 1547 C CA . LEU A 1 193 ? 4.990 -2.133 -21.845 1.00 95.44 193 LEU A CA 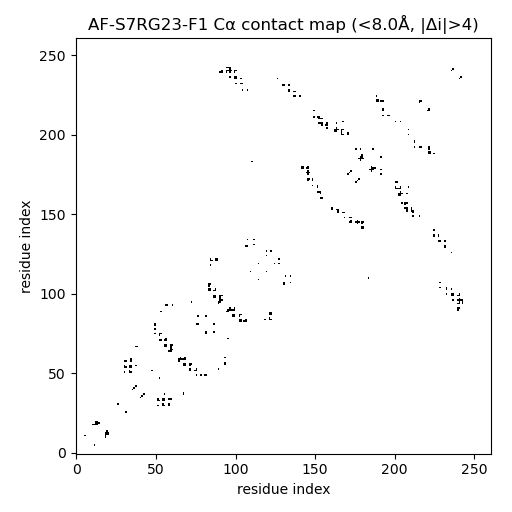1
ATOM 1548 C C . LEU A 1 193 ? 3.842 -1.863 -22.831 1.00 95.44 193 LEU A C 1
ATOM 1550 O O . LEU A 1 193 ? 4.036 -1.973 -24.039 1.00 95.44 193 LEU A O 1
ATOM 1554 N N . GLU A 1 194 ? 2.678 -1.434 -22.337 1.00 95.81 194 GLU A N 1
ATOM 1555 C CA . GLU A 1 194 ? 1.543 -1.050 -23.187 1.00 95.81 194 GLU A CA 1
ATOM 1556 C C . GLU A 1 194 ? 1.849 0.163 -24.076 1.00 95.81 194 GLU A C 1
ATOM 1558 O O . GLU A 1 194 ? 1.401 0.233 -25.221 1.00 95.81 194 GLU A O 1
ATOM 1563 N N . MET A 1 195 ? 2.608 1.134 -23.563 1.00 95.56 195 MET A N 1
ATOM 1564 C CA . MET A 1 195 ? 3.066 2.287 -24.337 1.00 95.56 195 MET A CA 1
ATOM 1565 C C . MET A 1 195 ? 4.022 1.857 -25.458 1.00 95.56 195 MET A C 1
ATOM 1567 O O . MET A 1 195 ? 3.866 2.308 -26.595 1.00 95.56 195 MET A O 1
ATOM 1571 N N . LEU A 1 196 ? 4.982 0.979 -25.154 1.00 94.88 196 LEU A N 1
ATOM 1572 C CA . LEU A 1 196 ? 5.952 0.455 -26.119 1.00 94.88 196 LEU A CA 1
ATOM 1573 C C . LEU A 1 196 ? 5.286 -0.329 -27.259 1.00 94.88 196 LEU A C 1
ATOM 1575 O O . LEU A 1 196 ? 5.754 -0.260 -28.393 1.00 94.88 196 LEU A O 1
ATOM 1579 N N . ASP A 1 197 ? 4.169 -1.007 -26.989 1.00 94.38 197 ASP A N 1
ATOM 1580 C CA . ASP A 1 197 ? 3.386 -1.707 -28.017 1.00 94.38 197 ASP A CA 1
ATOM 1581 C C . ASP A 1 197 ? 2.698 -0.775 -29.016 1.00 94.38 197 ASP A C 1
ATOM 1583 O O . ASP A 1 197 ? 2.426 -1.162 -30.152 1.00 94.38 197 ASP A O 1
ATOM 1587 N N . ARG A 1 198 ? 2.366 0.446 -28.593 1.00 94.62 198 ARG A N 1
ATOM 1588 C CA . ARG A 1 198 ? 1.550 1.374 -29.390 1.00 94.62 198 ARG A CA 1
ATOM 1589 C C . ARG A 1 198 ? 2.382 2.403 -30.142 1.00 94.62 198 ARG A C 1
ATOM 1591 O O . ARG A 1 198 ? 1.919 2.952 -31.140 1.00 94.62 198 ARG A O 1
ATOM 1598 N N . VAL A 1 199 ? 3.569 2.723 -29.640 1.00 94.75 199 VAL A N 1
ATOM 1599 C CA . VAL A 1 199 ? 4.401 3.791 -30.194 1.00 94.75 199 VAL A CA 1
ATOM 1600 C C . VAL A 1 199 ? 5.077 3.347 -31.489 1.00 94.75 199 VAL A C 1
ATOM 1602 O O . VAL A 1 199 ? 5.459 2.195 -31.632 1.00 94.75 199 VAL A O 1
ATOM 1605 N N . GLN A 1 200 ? 5.267 4.259 -32.441 1.00 94.94 200 GLN A N 1
ATOM 1606 C CA . GLN A 1 200 ? 6.193 4.048 -33.556 1.00 94.94 200 GLN A CA 1
ATOM 1607 C C . GLN A 1 200 ? 7.484 4.794 -33.252 1.00 94.94 200 GLN A C 1
ATOM 1609 O O . GLN A 1 200 ? 7.457 6.013 -33.075 1.00 94.94 200 GLN A O 1
ATOM 1614 N N . VAL A 1 201 ? 8.607 4.079 -33.180 1.00 95.44 201 VAL A N 1
ATOM 1615 C CA . VAL A 1 201 ? 9.903 4.677 -32.849 1.00 95.44 201 VAL A CA 1
ATOM 1616 C C . VAL A 1 201 ? 10.493 5.347 -34.097 1.00 95.44 201 VAL A C 1
ATOM 1618 O O . VAL A 1 201 ? 10.866 4.650 -35.047 1.00 95.44 201 VAL A O 1
ATOM 1621 N N . PRO A 1 202 ? 10.618 6.690 -34.138 1.00 96.38 202 PRO A N 1
ATOM 1622 C CA . PRO A 1 202 ? 11.117 7.371 -35.325 1.00 96.38 202 PRO A CA 1
ATOM 1623 C C . PRO A 1 202 ? 12.547 6.936 -35.659 1.00 96.38 202 PRO A C 1
ATOM 1625 O O . PRO A 1 202 ? 13.442 7.007 -34.822 1.00 96.38 202 PRO A O 1
ATOM 1628 N N . GLY A 1 203 ? 12.772 6.504 -36.902 1.00 95.25 203 GLY A N 1
ATOM 1629 C CA . GLY A 1 203 ? 14.087 6.050 -37.372 1.00 95.25 203 GLY A CA 1
ATOM 1630 C C . GLY A 1 203 ? 14.382 4.563 -37.146 1.00 95.25 203 GLY A C 1
ATOM 1631 O O . GLY A 1 203 ? 15.407 4.082 -37.633 1.00 95.25 203 GLY A O 1
ATOM 1632 N N . MET A 1 204 ? 13.480 3.826 -36.494 1.00 96.81 204 MET A N 1
ATOM 1633 C CA . MET A 1 204 ? 13.557 2.375 -36.325 1.00 96.81 204 MET A CA 1
ATOM 1634 C C . MET A 1 204 ? 12.650 1.665 -37.339 1.00 96.81 204 MET A C 1
ATOM 1636 O O . MET A 1 204 ? 11.564 2.147 -37.655 1.00 96.81 204 MET A O 1
ATOM 1640 N N . CYS A 1 205 ? 13.082 0.527 -37.888 1.00 96.56 205 CYS A N 1
ATOM 1641 C CA . CYS A 1 205 ? 12.203 -0.304 -38.717 1.00 96.56 205 CYS A CA 1
ATOM 1642 C C . CYS A 1 205 ? 11.287 -1.180 -37.843 1.00 96.56 205 CYS A C 1
ATOM 1644 O O . CYS A 1 205 ? 11.659 -1.530 -36.721 1.00 96.56 205 CYS A O 1
ATOM 1646 N N . SER A 1 206 ? 10.124 -1.583 -38.374 1.00 95.50 206 SER A N 1
ATOM 1647 C CA . SER A 1 206 ? 9.120 -2.370 -37.634 1.00 95.50 206 SER A CA 1
ATOM 1648 C C . SER A 1 206 ? 9.688 -3.664 -37.047 1.00 95.50 206 SER A C 1
ATOM 1650 O O . SER A 1 206 ? 9.528 -3.916 -35.862 1.00 95.50 206 SER A O 1
ATOM 1652 N N . HIS A 1 207 ? 10.450 -4.427 -37.835 1.00 95.75 207 HIS A N 1
ATOM 1653 C CA . HIS A 1 207 ? 11.034 -5.699 -37.397 1.00 95.75 207 HIS A CA 1
ATOM 1654 C C . HIS A 1 207 ? 12.003 -5.549 -36.216 1.00 95.75 207 HIS A C 1
ATOM 1656 O O . HIS A 1 207 ? 12.008 -6.382 -35.314 1.00 95.75 207 HIS A O 1
ATOM 1662 N N . CYS A 1 208 ? 12.850 -4.509 -36.210 1.00 96.00 208 CYS A N 1
ATOM 1663 C CA . CYS A 1 208 ? 13.709 -4.250 -35.055 1.00 96.00 208 CYS A CA 1
ATOM 1664 C C . CYS A 1 208 ? 12.872 -3.804 -33.858 1.00 96.00 208 CYS A C 1
ATOM 1666 O O . CYS A 1 208 ? 13.152 -4.235 -32.744 1.00 96.00 208 CYS A O 1
ATOM 1668 N N . GLN A 1 209 ? 11.872 -2.944 -34.064 1.00 95.81 209 GLN A N 1
ATOM 1669 C CA . GLN A 1 209 ? 11.039 -2.454 -32.972 1.00 95.81 209 GLN A CA 1
ATOM 1670 C C . GLN A 1 209 ? 10.293 -3.604 -32.285 1.00 95.81 209 GLN A C 1
ATOM 1672 O O . GLN A 1 209 ? 10.413 -3.757 -31.075 1.00 95.81 209 GLN A O 1
ATOM 1677 N N . GLU A 1 210 ? 9.602 -4.446 -33.054 1.00 95.19 210 GLU A N 1
ATOM 1678 C CA . GLU A 1 210 ? 8.903 -5.633 -32.548 1.00 95.19 210 GLU A CA 1
ATOM 1679 C C . GLU A 1 210 ? 9.852 -6.548 -31.770 1.00 95.19 210 GLU A C 1
ATOM 1681 O O . GLU A 1 210 ? 9.537 -6.948 -30.653 1.00 95.19 210 GLU A O 1
ATOM 1686 N N . ALA A 1 211 ? 11.047 -6.816 -32.308 1.00 94.69 211 ALA A N 1
ATOM 1687 C CA . ALA A 1 211 ? 12.029 -7.658 -31.633 1.00 94.69 211 ALA A CA 1
ATOM 1688 C C . ALA A 1 211 ? 12.518 -7.062 -30.299 1.00 94.69 211 ALA A C 1
ATOM 1690 O O . ALA A 1 211 ? 12.647 -7.792 -29.320 1.00 94.69 211 ALA A O 1
ATOM 1691 N N . ASN A 1 212 ? 12.759 -5.746 -30.230 1.00 95.25 212 ASN A N 1
ATOM 1692 C CA . ASN A 1 212 ? 13.177 -5.090 -28.985 1.00 95.25 212 ASN A CA 1
ATOM 1693 C C . ASN A 1 212 ? 12.048 -5.060 -27.953 1.00 95.25 212 ASN A C 1
ATOM 1695 O O . ASN A 1 212 ? 12.270 -5.396 -26.793 1.00 95.25 212 ASN A O 1
ATOM 1699 N N . VAL A 1 213 ? 10.829 -4.700 -28.362 1.00 95.19 213 VAL A N 1
ATOM 1700 C CA . VAL A 1 213 ? 9.669 -4.675 -27.459 1.00 95.19 213 VAL A CA 1
ATOM 1701 C C . VAL A 1 213 ? 9.375 -6.076 -26.923 1.00 95.19 213 VAL A C 1
ATOM 1703 O O . VAL A 1 213 ? 9.173 -6.237 -25.718 1.00 95.19 213 VAL A O 1
ATOM 1706 N N . GLN A 1 214 ? 9.418 -7.098 -27.781 1.00 94.81 214 GLN A N 1
ATOM 1707 C CA . GLN A 1 214 ? 9.226 -8.483 -27.360 1.00 94.81 214 GLN A CA 1
ATOM 1708 C C . GLN A 1 214 ? 10.317 -8.933 -26.383 1.00 94.81 214 GLN A C 1
ATOM 1710 O O . GLN A 1 214 ? 10.003 -9.512 -25.349 1.00 94.81 214 GLN A O 1
ATOM 1715 N N . TRP A 1 215 ? 11.579 -8.584 -26.636 1.00 93.56 215 TRP A N 1
ATOM 1716 C CA . TRP A 1 215 ? 12.670 -8.879 -25.708 1.00 93.56 215 TRP A CA 1
ATOM 1717 C C . TRP A 1 215 ? 12.451 -8.241 -24.324 1.00 93.56 215 TRP A C 1
ATOM 1719 O O . TRP A 1 215 ? 12.627 -8.895 -23.293 1.00 93.56 215 TRP A O 1
ATOM 1729 N N . VAL A 1 216 ? 12.004 -6.979 -24.265 1.00 94.38 216 VAL A N 1
ATOM 1730 C CA . VAL A 1 216 ? 11.711 -6.299 -22.986 1.00 94.38 216 VAL A CA 1
ATOM 1731 C C . VAL A 1 216 ? 10.574 -7.003 -22.233 1.00 94.38 216 VAL A C 1
ATOM 1733 O O . VAL A 1 216 ? 10.623 -7.117 -21.007 1.00 94.38 216 VAL A O 1
ATOM 1736 N N . LYS A 1 217 ? 9.569 -7.517 -22.950 1.00 94.50 217 LYS A N 1
ATOM 1737 C CA . LYS A 1 217 ? 8.485 -8.316 -22.361 1.00 94.50 217 LYS A CA 1
ATOM 1738 C C . LYS A 1 217 ? 8.986 -9.654 -21.825 1.00 94.50 217 LYS A C 1
ATOM 1740 O O . LYS A 1 217 ? 8.704 -9.988 -20.676 1.00 94.50 217 LYS A O 1
ATOM 1745 N N . ASP A 1 218 ? 9.750 -10.385 -22.630 1.00 94.25 218 ASP A N 1
ATOM 1746 C CA . ASP A 1 218 ? 10.219 -11.736 -22.310 1.00 94.25 218 ASP A CA 1
ATOM 1747 C C . ASP A 1 218 ? 11.153 -11.747 -21.097 1.00 94.25 218 ASP A C 1
ATOM 1749 O O . ASP A 1 218 ? 11.089 -12.643 -20.256 1.00 94.25 218 ASP A O 1
ATOM 1753 N N . THR A 1 219 ? 11.983 -10.713 -20.956 1.00 93.06 219 THR A N 1
ATOM 1754 C CA . THR A 1 219 ? 12.877 -10.565 -19.799 1.00 93.06 219 THR A CA 1
ATOM 1755 C C . THR A 1 219 ? 12.146 -10.210 -18.505 1.00 93.06 219 THR A C 1
ATOM 1757 O O . THR A 1 219 ? 12.739 -10.313 -17.430 1.00 93.06 219 THR A O 1
ATOM 1760 N N . ARG A 1 220 ? 10.874 -9.788 -18.577 1.00 94.44 220 ARG A N 1
ATOM 1761 C CA . ARG A 1 220 ? 10.028 -9.398 -17.432 1.00 94.44 220 ARG A CA 1
ATOM 1762 C C . ARG A 1 220 ? 10.625 -8.306 -16.535 1.00 94.44 220 ARG A C 1
ATOM 1764 O O . ARG A 1 220 ? 10.099 -8.034 -15.457 1.00 94.44 220 ARG A O 1
ATOM 1771 N N . VAL A 1 221 ? 11.681 -7.620 -16.976 1.00 93.19 221 VAL A N 1
ATOM 1772 C CA . VAL A 1 221 ? 12.390 -6.623 -16.158 1.00 93.19 221 VAL A CA 1
ATOM 1773 C C . VAL A 1 221 ? 11.489 -5.455 -15.765 1.00 93.19 221 VAL A C 1
ATOM 1775 O O . VAL A 1 221 ? 11.635 -4.914 -14.672 1.00 93.19 221 VAL A O 1
ATOM 1778 N N . MET A 1 222 ? 10.511 -5.112 -16.607 1.00 93.62 222 MET A N 1
ATOM 1779 C CA . MET A 1 222 ? 9.549 -4.043 -16.331 1.00 93.62 222 MET A CA 1
ATOM 1780 C C . MET A 1 222 ? 8.585 -4.384 -15.189 1.00 93.62 222 MET A C 1
ATOM 1782 O O . MET A 1 222 ? 8.204 -3.495 -14.441 1.00 93.62 222 MET A O 1
ATOM 1786 N N . ILE A 1 223 ? 8.225 -5.655 -14.997 1.00 94.19 223 ILE A N 1
ATOM 1787 C CA . ILE A 1 223 ? 7.249 -6.066 -13.969 1.00 94.19 223 ILE A CA 1
ATOM 1788 C C . ILE A 1 223 ? 7.897 -6.497 -12.649 1.00 94.19 223 ILE A C 1
ATOM 1790 O O . ILE A 1 223 ? 7.201 -6.824 -11.696 1.00 94.19 223 ILE A O 1
ATOM 1794 N N . LYS A 1 224 ? 9.229 -6.453 -12.553 1.00 95.06 224 LYS A N 1
ATOM 1795 C CA . LYS A 1 224 ? 9.965 -6.816 -11.333 1.00 95.06 224 LYS A CA 1
ATOM 1796 C C . LYS A 1 224 ? 9.635 -5.916 -10.132 1.00 95.06 224 LYS A C 1
ATOM 1798 O O . LYS A 1 224 ? 9.732 -6.355 -8.992 1.00 95.06 224 LYS A O 1
ATOM 1803 N N . ALA A 1 225 ? 9.220 -4.670 -10.375 1.00 94.06 225 ALA A N 1
ATOM 1804 C CA . ALA A 1 225 ? 8.734 -3.785 -9.317 1.00 94.06 225 ALA A CA 1
ATOM 1805 C C . ALA A 1 225 ? 7.455 -4.331 -8.651 1.00 94.06 225 ALA A C 1
ATOM 1807 O O . ALA A 1 225 ? 7.354 -4.278 -7.426 1.00 94.06 225 ALA A O 1
ATOM 1808 N N . ASP A 1 226 ? 6.536 -4.926 -9.427 1.00 93.38 226 ASP A N 1
ATOM 1809 C CA . ASP A 1 226 ? 5.336 -5.588 -8.894 1.00 93.38 226 ASP A CA 1
ATOM 1810 C C . ASP A 1 226 ? 5.743 -6.743 -7.963 1.00 93.38 226 ASP A C 1
ATOM 1812 O O . ASP A 1 226 ? 5.186 -6.902 -6.882 1.00 93.38 226 ASP A O 1
ATOM 1816 N N . GLU A 1 227 ? 6.771 -7.513 -8.335 1.00 95.69 227 GLU A N 1
ATOM 1817 C CA . GLU A 1 227 ? 7.283 -8.622 -7.518 1.00 95.69 227 GLU A CA 1
ATOM 1818 C C . GLU A 1 227 ? 7.830 -8.130 -6.165 1.00 95.69 227 GLU A C 1
ATOM 1820 O O . GLU A 1 227 ? 7.616 -8.778 -5.144 1.00 95.69 227 GLU A O 1
ATOM 1825 N N . PHE A 1 228 ? 8.461 -6.948 -6.108 1.00 97.19 228 PHE A N 1
ATOM 1826 C CA . PHE A 1 228 ? 8.895 -6.360 -4.833 1.00 97.19 228 PHE A CA 1
ATOM 1827 C C . PHE A 1 228 ? 7.720 -5.996 -3.921 1.00 97.19 228 PHE A C 1
ATOM 1829 O O . PHE A 1 228 ? 7.830 -6.152 -2.703 1.00 97.19 228 PHE A O 1
ATOM 1836 N N . VAL A 1 229 ? 6.616 -5.517 -4.501 1.00 96.50 229 VAL A N 1
ATOM 1837 C CA . VAL A 1 229 ? 5.381 -5.218 -3.767 1.00 96.50 229 VAL A CA 1
ATOM 1838 C C . VAL A 1 229 ? 4.766 -6.506 -3.231 1.00 96.50 229 VAL A C 1
ATOM 1840 O O . VAL A 1 229 ? 4.470 -6.579 -2.040 1.00 96.50 229 VAL A O 1
ATOM 1843 N N . GLU A 1 230 ? 4.624 -7.534 -4.068 1.00 97.38 230 GLU A N 1
ATOM 1844 C CA . GLU A 1 230 ? 4.060 -8.822 -3.649 1.00 97.38 230 GLU A CA 1
ATOM 1845 C C . GLU A 1 230 ? 4.897 -9.490 -2.549 1.00 97.38 230 GLU A C 1
ATOM 1847 O O . GLU A 1 230 ? 4.344 -9.946 -1.548 1.00 97.38 230 GLU A O 1
ATOM 1852 N N . ASP A 1 231 ? 6.229 -9.467 -2.666 1.00 98.06 231 ASP A N 1
ATOM 1853 C CA . ASP A 1 231 ? 7.139 -9.963 -1.627 1.00 98.06 231 ASP A CA 1
ATOM 1854 C C . ASP A 1 231 ? 6.926 -9.244 -0.285 1.00 98.06 231 ASP A C 1
ATOM 1856 O O . ASP A 1 231 ? 6.962 -9.864 0.784 1.00 98.06 231 ASP A O 1
ATOM 1860 N N . ALA A 1 232 ? 6.742 -7.921 -0.317 1.00 98.06 232 ALA A N 1
ATOM 1861 C CA . ALA A 1 232 ? 6.517 -7.121 0.880 1.00 98.06 232 ALA A CA 1
ATOM 1862 C C . ALA A 1 232 ? 5.146 -7.417 1.501 1.00 98.06 232 ALA A C 1
ATOM 1864 O O . ALA A 1 232 ? 5.052 -7.645 2.708 1.00 98.06 232 ALA A O 1
ATOM 1865 N N . VAL A 1 233 ? 4.093 -7.482 0.685 1.00 97.75 233 VAL A N 1
ATOM 1866 C CA . VAL A 1 233 ? 2.739 -7.825 1.140 1.00 97.75 233 VAL A CA 1
ATOM 1867 C C . VAL A 1 233 ? 2.719 -9.213 1.776 1.00 97.75 233 VAL A C 1
ATOM 1869 O O . VAL A 1 233 ? 2.212 -9.361 2.887 1.00 97.75 233 VAL A O 1
ATOM 1872 N N . ALA A 1 234 ? 3.335 -10.211 1.139 1.00 97.44 234 ALA A N 1
ATOM 1873 C CA . ALA A 1 234 ? 3.400 -11.571 1.667 1.00 97.44 234 ALA A CA 1
ATOM 1874 C C . ALA A 1 234 ? 4.067 -11.627 3.052 1.00 97.44 234 ALA A C 1
ATOM 1876 O O . ALA A 1 234 ? 3.581 -12.321 3.947 1.00 97.44 234 ALA A O 1
ATOM 1877 N N . LYS A 1 235 ? 5.146 -10.861 3.267 1.00 96.88 235 LYS A N 1
ATOM 1878 C CA . LYS A 1 235 ? 5.811 -10.759 4.580 1.00 96.88 235 LYS A CA 1
ATOM 1879 C C . LYS A 1 235 ? 4.909 -10.130 5.637 1.00 96.88 235 LYS A C 1
ATOM 1881 O O . LYS A 1 235 ? 4.809 -10.657 6.739 1.00 96.88 235 LYS A O 1
ATOM 1886 N N . VAL A 1 236 ? 4.224 -9.040 5.304 1.00 96.25 236 VAL A N 1
ATOM 1887 C CA . VAL A 1 236 ? 3.302 -8.370 6.232 1.00 96.25 236 VAL A CA 1
ATOM 1888 C C . VAL A 1 236 ? 2.126 -9.270 6.608 1.00 96.25 236 VAL A C 1
ATOM 1890 O O . VAL A 1 236 ? 1.767 -9.357 7.782 1.00 96.25 236 VAL A O 1
ATOM 1893 N N . VAL A 1 237 ? 1.546 -9.973 5.635 1.00 95.00 237 VAL A N 1
ATOM 1894 C CA . VAL A 1 237 ? 0.464 -10.936 5.881 1.00 95.00 237 VAL A CA 1
ATOM 1895 C C . VAL A 1 237 ? 0.954 -12.103 6.732 1.00 95.00 237 VAL A C 1
ATOM 1897 O O . VAL A 1 237 ? 0.240 -12.539 7.626 1.00 95.00 237 VAL A O 1
ATOM 1900 N N . MET A 1 238 ? 2.182 -12.577 6.530 1.00 94.06 238 MET A N 1
ATOM 1901 C CA . MET A 1 238 ? 2.772 -13.593 7.402 1.00 94.06 238 MET A CA 1
ATOM 1902 C C . MET A 1 238 ? 2.902 -13.100 8.852 1.00 94.06 238 MET A C 1
ATOM 1904 O O . MET A 1 238 ? 2.632 -13.859 9.779 1.00 94.06 238 MET A O 1
ATOM 1908 N N . TRP A 1 239 ? 3.297 -11.842 9.062 1.00 93.69 239 TRP A N 1
ATOM 1909 C CA . TRP A 1 239 ? 3.481 -11.281 10.404 1.00 93.69 239 TRP A CA 1
ATOM 1910 C C . TRP A 1 239 ? 2.166 -11.006 11.136 1.00 93.69 239 TRP A C 1
ATOM 1912 O O . TRP A 1 239 ? 2.090 -11.232 12.343 1.00 93.69 239 TRP A O 1
ATOM 1922 N N . TYR A 1 240 ? 1.140 -10.523 10.428 1.00 91.62 240 TYR A N 1
ATOM 1923 C CA . TYR A 1 240 ? -0.073 -9.982 11.060 1.00 91.62 240 TYR A CA 1
ATOM 1924 C C . TYR A 1 240 ? -1.392 -10.599 10.567 1.00 91.62 240 TYR A C 1
ATOM 1926 O O . TYR A 1 240 ? -2.436 -10.364 11.168 1.00 91.62 240 TYR A O 1
ATOM 1934 N N . GLY A 1 241 ? -1.374 -11.382 9.488 1.00 76.38 241 GLY A N 1
ATOM 1935 C CA . GLY A 1 241 ? -2.556 -12.010 8.884 1.00 76.38 241 GLY A CA 1
ATOM 1936 C C . GLY A 1 241 ? -2.902 -13.395 9.443 1.00 76.38 241 GLY A C 1
ATOM 1937 O O . GLY A 1 241 ? -4.015 -13.882 9.240 1.00 76.38 241 GLY A O 1
ATOM 1938 N N . SER A 1 242 ? -1.998 -14.037 10.185 1.00 72.88 242 SER A N 1
ATOM 1939 C CA . SER A 1 242 ? -2.260 -15.343 10.799 1.00 72.88 242 SER A CA 1
ATOM 1940 C C . SER A 1 242 ? -3.036 -15.199 12.109 1.00 72.88 242 SER A C 1
ATOM 1942 O O . SER A 1 242 ? -2.465 -15.184 13.195 1.00 72.88 242 SER A O 1
ATOM 1944 N N . ALA A 1 243 ? -4.367 -15.176 12.025 1.00 57.34 243 AL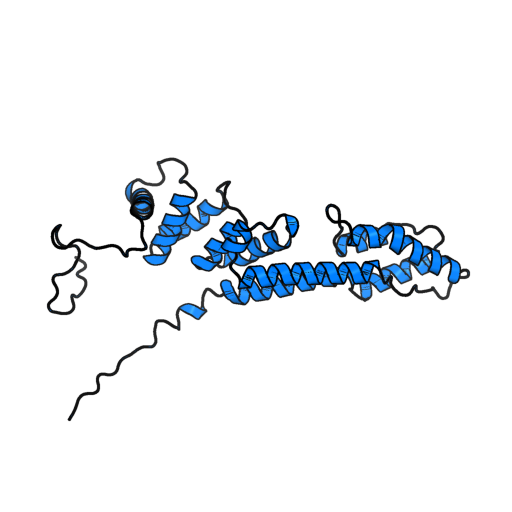A A N 1
ATOM 1945 C CA . ALA A 1 243 ? -5.253 -15.206 13.195 1.00 57.34 243 ALA A CA 1
ATOM 1946 C C . ALA A 1 243 ? -5.183 -16.523 14.013 1.00 57.34 243 ALA A C 1
ATOM 1948 O O . ALA A 1 243 ? -5.819 -16.630 15.060 1.00 57.34 243 ALA A O 1
ATOM 1949 N N . LYS A 1 244 ? -4.454 -17.550 13.544 1.00 49.16 244 LYS A N 1
ATOM 1950 C CA . LYS A 1 244 ? -4.493 -18.911 14.114 1.00 49.16 244 LYS A CA 1
ATOM 1951 C C . LYS A 1 244 ? -3.369 -19.263 15.097 1.00 49.16 244 LYS A C 1
ATOM 1953 O O . LYS A 1 244 ? -3.622 -20.074 15.981 1.00 49.16 244 LYS A O 1
ATOM 1958 N N . ASP A 1 245 ? -2.203 -18.621 15.046 1.00 44.44 245 ASP A N 1
ATOM 1959 C CA . ASP A 1 245 ? -1.028 -19.109 15.800 1.00 44.44 245 ASP A CA 1
ATOM 1960 C C . ASP A 1 245 ? -0.906 -18.565 17.236 1.00 44.44 245 ASP A C 1
ATOM 1962 O O . ASP A 1 245 ? -0.047 -18.997 18.003 1.00 44.44 245 ASP A O 1
ATOM 1966 N N . GLN A 1 246 ? -1.772 -17.635 17.653 1.00 46.19 246 GLN A N 1
ATOM 1967 C CA . GLN A 1 246 ? -1.722 -17.076 19.014 1.00 46.19 246 GLN A CA 1
ATOM 1968 C C . GLN A 1 246 ? -2.623 -17.798 20.027 1.00 46.19 246 GLN A C 1
ATOM 1970 O O . GLN A 1 246 ? -2.447 -17.610 21.230 1.00 46.19 246 GLN A O 1
ATOM 1975 N N . LYS A 1 247 ? -3.525 -18.687 19.582 1.00 41.72 247 LYS A N 1
ATOM 1976 C CA . LYS A 1 247 ? -4.323 -19.523 20.499 1.00 41.72 247 LYS A CA 1
ATOM 1977 C C . LYS A 1 247 ? -3.501 -20.619 21.191 1.00 41.72 247 LYS A C 1
ATOM 1979 O O . LYS A 1 247 ? -3.892 -21.059 22.265 1.00 41.72 247 LYS A O 1
ATOM 1984 N N . GLU A 1 248 ? -2.357 -21.023 20.635 1.00 38.81 248 GLU A N 1
ATOM 1985 C CA . GLU A 1 248 ? -1.528 -22.098 21.210 1.00 38.81 248 GLU A CA 1
ATOM 1986 C C . GLU A 1 248 ? -0.482 -21.616 22.228 1.00 38.81 248 GLU A C 1
ATOM 1988 O O . GLU A 1 248 ? -0.009 -22.411 23.034 1.00 38.81 248 GLU A O 1
ATOM 1993 N N . LYS A 1 249 ? -0.1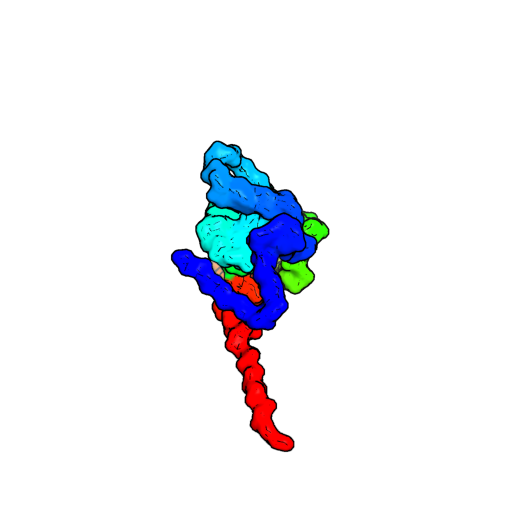51 -20.317 22.280 1.00 39.50 249 LYS A N 1
ATOM 1994 C CA . LYS A 1 249 ? 0.861 -19.802 23.228 1.00 39.50 249 LYS A CA 1
ATOM 1995 C C . LYS A 1 249 ? 0.332 -19.420 24.614 1.00 39.50 249 LYS A C 1
ATOM 1997 O O . LYS A 1 249 ? 1.140 -19.142 25.493 1.00 39.50 249 LYS A O 1
ATOM 2002 N N . VAL A 1 250 ? -0.984 -19.432 24.834 1.00 43.16 250 VAL A N 1
ATOM 2003 C CA . VAL A 1 250 ? -1.598 -19.067 26.133 1.00 43.16 250 VAL A CA 1
ATOM 2004 C C . VAL A 1 250 ? -2.176 -20.290 26.875 1.00 43.16 250 VAL A C 1
ATOM 2006 O O . VAL A 1 250 ? -2.567 -20.179 28.029 1.00 43.16 250 VAL A O 1
ATOM 2009 N N . GLY A 1 251 ? -2.188 -21.480 26.258 1.00 38.50 251 GLY A N 1
ATOM 2010 C CA . GLY A 1 251 ? -2.867 -22.674 26.791 1.00 38.50 251 GLY A CA 1
ATOM 2011 C C . GLY A 1 251 ? -1.985 -23.805 27.338 1.00 38.50 251 GLY A C 1
ATOM 2012 O O . GLY A 1 251 ? -2.509 -24.887 27.566 1.00 38.50 251 GLY A O 1
ATOM 2013 N N . GLY A 1 252 ? -0.674 -23.612 27.514 1.00 34.59 252 GLY A N 1
ATOM 2014 C CA . GLY A 1 252 ? 0.260 -24.688 27.885 1.00 34.59 252 GLY A CA 1
ATOM 2015 C C . GLY A 1 252 ? 1.084 -24.368 29.127 1.00 34.59 252 GLY A C 1
ATOM 2016 O O . GLY A 1 252 ? 2.296 -24.205 29.035 1.00 34.59 252 GLY A O 1
ATOM 2017 N N . GLY A 1 253 ? 0.425 -24.231 30.274 1.00 34.97 253 GLY A N 1
ATOM 2018 C CA . GLY A 1 253 ? 1.064 -23.989 31.566 1.00 34.97 253 GLY A CA 1
ATOM 2019 C C . GLY A 1 253 ? 0.371 -24.766 32.676 1.00 34.97 253 GLY A C 1
ATOM 2020 O O . GLY A 1 253 ? -0.037 -24.168 33.666 1.00 34.97 253 GLY A O 1
ATOM 2021 N N . ASP A 1 254 ? 0.197 -26.077 32.495 1.00 33.50 254 ASP A N 1
ATOM 2022 C CA . ASP A 1 254 ? -0.214 -26.964 33.582 1.00 33.50 254 ASP A CA 1
ATOM 2023 C C . ASP A 1 254 ? 0.939 -27.078 34.587 1.00 33.50 254 ASP A C 1
ATOM 2025 O O . ASP A 1 254 ? 1.964 -27.715 34.342 1.00 33.50 254 ASP A O 1
ATOM 2029 N N . VAL A 1 255 ? 0.774 -26.404 35.724 1.00 41.38 255 VAL A N 1
ATOM 2030 C CA . VAL A 1 255 ? 1.594 -26.604 36.917 1.00 41.38 255 VAL A CA 1
ATOM 2031 C C . VAL A 1 255 ? 1.112 -27.888 37.589 1.00 41.38 255 VAL A C 1
ATOM 2033 O O . VAL A 1 255 ? 0.068 -27.907 38.239 1.00 41.38 255 VAL A O 1
ATOM 2036 N N . GLU A 1 256 ? 1.880 -28.965 37.438 1.00 34.22 256 GLU A N 1
ATOM 2037 C CA . GLU A 1 256 ? 1.774 -30.150 38.292 1.00 34.22 256 GLU A CA 1
ATOM 2038 C C . GLU A 1 256 ? 2.098 -29.772 39.752 1.00 34.22 256 GLU A C 1
ATOM 2040 O O . GLU A 1 256 ? 3.159 -29.195 40.018 1.00 34.22 256 GLU A O 1
ATOM 2045 N N . PRO A 1 257 ? 1.243 -30.111 40.734 1.00 39.75 257 PRO A N 1
ATOM 2046 C CA . PRO A 1 257 ? 1.596 -29.981 42.135 1.00 39.75 257 PRO A CA 1
ATOM 2047 C C . PRO A 1 257 ? 2.430 -31.199 42.551 1.00 39.75 257 PRO A C 1
ATOM 2049 O O . PRO A 1 257 ? 1.908 -32.297 42.743 1.00 39.75 257 PRO A O 1
ATOM 2052 N N . SER A 1 258 ? 3.737 -30.996 42.718 1.00 38.62 258 SER A N 1
ATOM 2053 C CA . SER A 1 258 ? 4.596 -31.961 43.406 1.00 38.62 258 SER A CA 1
ATOM 2054 C C . SER A 1 258 ? 4.231 -31.993 44.892 1.00 38.62 258 SER A C 1
ATOM 2056 O O . SER A 1 258 ? 4.420 -31.018 45.623 1.00 38.62 258 SER A O 1
ATOM 2058 N N . VAL A 1 259 ? 3.668 -33.122 45.317 1.00 50.66 259 VAL A N 1
ATOM 2059 C CA . VAL A 1 259 ? 3.397 -33.487 46.708 1.00 50.66 259 VAL A CA 1
ATOM 2060 C C . VAL A 1 259 ? 4.330 -34.636 47.094 1.00 50.66 259 VAL A C 1
ATOM 2062 O O . VAL A 1 259 ? 4.459 -35.595 46.336 1.00 50.66 259 VAL A O 1
ATOM 2065 N N . ALA A 1 260 ? 4.843 -34.553 48.329 1.00 41.66 260 ALA A N 1
ATOM 2066 C CA . ALA A 1 260 ? 5.595 -35.551 49.108 1.00 41.66 260 ALA A CA 1
ATOM 2067 C C . ALA A 1 260 ? 7.114 -35.608 48.821 1.00 41.66 260 ALA A C 1
ATOM 2069 O O . ALA A 1 260 ? 7.532 -35.575 47.672 1.00 41.66 260 ALA A O 1
ATOM 2070 N N . ALA A 1 261 ? 8.011 -35.699 49.808 1.00 43.25 261 ALA A N 1
ATOM 2071 C CA . ALA A 1 261 ? 7.913 -35.966 51.248 1.00 43.25 261 ALA A CA 1
ATOM 2072 C C . ALA A 1 261 ? 9.097 -35.314 51.986 1.00 43.25 261 ALA A C 1
ATOM 2074 O O . ALA A 1 261 ? 10.142 -35.097 51.329 1.00 43.25 261 ALA A O 1
#

Secondary structure (DSSP, 8-state):
--PPPPPTTSPPTTSBTTB-----TTS-HHHHHHHHHHHHSGGGSSPPPHHHHHHHHHHHHHHT-HHHHHHHHHHGGGSTT--HHHHHHHHHHTT-HHHHHHHHHHHHHS-GGG--HHHHHHH-HHHHHHHHHHHHHHHHHHHHHHHSPPPPPPPTT-S-HHHHHHHHHHHIIIIIHHHHH-TTT---HHHHHHHHHH---TT--HHHHHHHHHHHHHT-GGGHHHHHHHHHHHHHHHHHS-TTTTSSSSS----------

Solvent-accessible surface area (backbone atoms only — not comparable to full-atom values): 15299 Å² total; per-residue (Å²): 134,92,79,80,87,74,74,87,90,62,84,69,70,55,75,44,90,93,35,52,70,79,75,62,90,90,61,50,71,68,39,53,48,39,36,50,45,58,74,71,61,49,94,74,70,77,81,75,50,76,66,40,41,48,26,23,31,52,51,17,61,73,70,66,36,60,69,47,28,53,48,26,66,66,48,47,81,72,39,93,83,57,41,45,40,52,38,27,31,50,9,56,75,68,59,37,34,87,34,34,56,65,16,49,53,53,58,67,69,46,60,72,88,75,62,47,72,69,46,43,58,43,51,31,72,69,55,38,50,51,47,56,52,42,53,48,54,40,51,53,50,34,47,50,53,36,78,52,63,76,84,70,54,67,38,93,84,55,92,52,48,73,50,28,39,53,26,49,56,49,46,37,55,76,45,54,22,50,31,48,66,35,91,88,74,44,50,54,38,63,56,49,52,57,47,61,74,71,57,81,61,73,72,40,53,68,65,28,49,54,52,39,52,50,49,52,57,74,68,41,66,51,52,48,53,58,52,49,50,52,56,49,48,52,51,51,35,66,74,45,38,61,81,68,72,67,68,68,77,78,72,80,75,86,80,80,84,90,76,89,134

Foldseek 3Di:
DDDDDDDPDDDDACPDPVRHDDDDPVQDPVLVVLLCCPVPVDPPDDQDDLSSLLSLCVVCLVPVVVVSNVVSVVRLVVHPPNALLNLCLSCQVSVVLVSNLVSLLVVLPDQPVPCDPVSDVSNDDVSNVLSVVLVVVLLVLLQCCLVDPDQQDDDPPDPCRVQQRVLRNVCSNVPVSCLSNPRPNHDQLVVSLVVLVPDDRPRHDPRSSVVSSVVCVVVCSRCVSVVSSVVSSVVRCVVRNPPDPVVPPPPPDDDDDDDDD

Organism: Gloeophyllum trabeum (strain ATCC 11539 / FP-39264 / Madison 617) (NCBI:txid670483)

Sequence (261 aa):
MLQVPIPGSTEAEGKSDDTPMVLHPSIEAREFDALMEYLFKARTMGMPTMQDLTAILKLSTMWGIEDGRLYAIDVLPKHPQFTPAMQFYLGRTYHVAEWVEPAFRKLLAMPFSEIDEEIAHLMGPEAFYLLSHTHNRIKDHHAILAFYPSEPFSSFICTRAGRCEQAWVSHWWHGVAKHLLHPDSGKSGREILEMLDRVQVPGMCSHCQEANVQWVKDTRVMIKADEFVEDAVAKVVMWYGSAKDQKEKVGGGDVEPSVAA

Radius of gyration: 29.08 Å; Cα contacts (8 Å, |Δi|>4): 236; chains: 1; bounding box: 54×48×95 Å